Protein AF-A0A7C2Y892-F1 (afdb_monomer_lite)

pLDDT: mean 71.67, std 19.18, range [31.08, 95.81]

Secondary structure (DSSP, 8-state):
-----HHHHHHHHHHHHHHHHHHGGGGS-PPP----GGG--PBPSSS--SBEETTEE-S--PPTT-EEEEE--EEEEETTTTEEEEEEEEEEEEESSSSEEEEEEEEEEEEEEES-GGG-HHHHHHHHHHHTTT-HHHHH-S-S--STTS-SS-TTT--TT------TTTTSS----S-STT--TTS-----EEEEETTTEEEE--EEEE---EEEEEEEESS-TTSSS-EEEEEEEEEPS--SHHHHHTTS--SS-EEEEEEEEEEEETTTTEEEEEEEEEEEPPPPEETTEE---PPPEEEEEEEEEEPPPP-

Structure (mmCIF, N/CA/C/O backbone):
data_AF-A0A7C2Y892-F1
#
_entry.id   AF-A0A7C2Y892-F1
#
loop_
_atom_site.group_PDB
_atom_site.id
_atom_site.type_symbol
_atom_site.label_atom_id
_atom_site.label_alt_id
_atom_site.label_comp_id
_atom_site.label_asym_id
_atom_site.label_entity_id
_atom_site.label_seq_id
_atom_site.pdbx_PDB_ins_code
_atom_site.Cartn_x
_atom_site.Cartn_y
_atom_site.Cartn_z
_atom_site.occupancy
_atom_site.B_iso_or_equiv
_atom_site.auth_seq_id
_atom_site.auth_comp_id
_atom_site.auth_asym_id
_atom_site.auth_atom_id
_atom_site.pdbx_PDB_model_num
ATOM 1 N N . MET A 1 1 ? -4.002 36.400 -21.024 1.00 34.06 1 MET A N 1
ATOM 2 C CA . MET A 1 1 ? -4.941 35.307 -20.677 1.00 34.06 1 MET A CA 1
ATOM 3 C C . MET A 1 1 ? -4.380 34.552 -19.481 1.00 34.06 1 MET A C 1
ATOM 5 O O . MET A 1 1 ? -3.318 33.962 -19.598 1.00 34.06 1 MET A O 1
ATOM 9 N N . VAL A 1 2 ? -5.028 34.639 -18.316 1.00 31.08 2 VAL A N 1
ATOM 10 C CA . VAL A 1 2 ? -4.549 34.015 -17.070 1.00 31.08 2 VAL A CA 1
ATOM 11 C C . VAL A 1 2 ? -4.936 32.535 -17.066 1.00 31.08 2 VAL A C 1
ATOM 13 O O . VAL A 1 2 ? -6.122 32.203 -17.046 1.00 31.08 2 VAL A O 1
ATOM 16 N N . ALA A 1 3 ? -3.940 31.650 -17.102 1.00 31.28 3 ALA A N 1
ATOM 17 C CA . ALA A 1 3 ? -4.126 30.207 -17.013 1.00 31.28 3 ALA A CA 1
ATOM 18 C C . ALA A 1 3 ? -4.725 29.836 -15.645 1.00 31.28 3 ALA A C 1
ATOM 20 O O . ALA A 1 3 ? -4.117 30.048 -14.594 1.00 31.28 3 ALA A O 1
ATOM 21 N N . ARG A 1 4 ? -5.950 29.301 -15.643 1.00 38.12 4 ARG A N 1
ATOM 22 C CA . ARG A 1 4 ? -6.589 28.759 -14.437 1.00 38.12 4 ARG A CA 1
ATOM 23 C C . ARG A 1 4 ? -5.867 27.464 -14.053 1.00 38.12 4 ARG A C 1
ATOM 25 O O . ARG A 1 4 ? -5.809 26.542 -14.859 1.00 38.12 4 ARG A O 1
ATOM 32 N N . SER A 1 5 ? -5.312 27.397 -12.840 1.00 39.56 5 SER A N 1
ATOM 33 C CA . SER A 1 5 ? -4.557 26.222 -12.394 1.00 39.56 5 SER A CA 1
ATOM 34 C C . SER A 1 5 ? -5.464 24.981 -12.260 1.00 39.56 5 SER A C 1
ATOM 36 O O . SER A 1 5 ? -6.574 25.086 -11.720 1.00 39.56 5 SER A O 1
ATOM 38 N N . PRO A 1 6 ? -5.012 23.794 -12.711 1.00 45.59 6 PRO A N 1
ATOM 39 C CA . PRO A 1 6 ? -5.796 22.553 -12.664 1.00 45.59 6 PRO A CA 1
ATOM 40 C C . PRO A 1 6 ? -6.152 22.122 -11.231 1.00 45.59 6 PRO A C 1
ATOM 42 O O . PRO A 1 6 ? -7.173 21.474 -11.008 1.00 45.59 6 PRO A O 1
ATOM 45 N N . ALA A 1 7 ? -5.386 22.570 -10.231 1.00 39.34 7 ALA A N 1
ATOM 46 C CA . ALA A 1 7 ? -5.630 22.288 -8.818 1.00 39.34 7 ALA A CA 1
ATOM 47 C C . ALA A 1 7 ? -7.026 22.736 -8.341 1.00 39.34 7 ALA A C 1
ATOM 49 O O . ALA A 1 7 ? -7.690 22.019 -7.596 1.00 39.34 7 ALA A O 1
ATOM 50 N N . ARG A 1 8 ? -7.527 23.888 -8.813 1.00 42.19 8 ARG A N 1
ATOM 51 C CA . ARG A 1 8 ? -8.850 24.401 -8.404 1.00 42.19 8 ARG A CA 1
ATOM 52 C C . ARG A 1 8 ? -10.010 23.580 -8.974 1.00 42.19 8 ARG A C 1
ATOM 54 O O . ARG A 1 8 ? -11.067 23.517 -8.349 1.00 42.19 8 ARG A O 1
ATOM 61 N N . ALA A 1 9 ? -9.822 22.958 -10.138 1.00 45.03 9 ALA A N 1
ATOM 62 C CA . ALA A 1 9 ? -10.829 22.098 -10.754 1.00 45.03 9 ALA A CA 1
ATOM 63 C C . ALA A 1 9 ? -10.950 20.759 -10.006 1.00 45.03 9 ALA A C 1
ATOM 65 O O . ALA A 1 9 ? -12.061 20.318 -9.717 1.00 45.03 9 ALA A O 1
ATOM 66 N N . HIS A 1 10 ? -9.820 20.171 -9.600 1.00 45.31 10 HIS A N 1
ATOM 67 C CA . HIS A 1 10 ? -9.799 18.923 -8.832 1.00 45.31 10 HIS A CA 1
ATOM 68 C C . HIS A 1 10 ? -10.384 19.079 -7.421 1.00 45.31 10 HIS A C 1
ATOM 70 O O . HIS A 1 10 ? -11.150 18.223 -6.987 1.00 45.31 10 HIS A O 1
ATOM 76 N N . VAL A 1 11 ? -10.120 20.201 -6.740 1.00 48.41 11 VAL A N 1
ATOM 77 C CA . VAL A 1 11 ? -10.708 20.491 -5.416 1.00 48.41 11 VAL A CA 1
ATOM 78 C C . VAL A 1 11 ? -12.234 20.629 -5.493 1.00 48.41 11 VAL A C 1
ATOM 80 O O . VAL A 1 11 ? -12.944 20.095 -4.647 1.00 48.41 11 VAL A O 1
ATOM 83 N N . ARG A 1 12 ? -12.768 21.287 -6.531 1.00 47.19 12 ARG A N 1
ATOM 84 C CA . ARG A 1 12 ? -14.225 21.419 -6.720 1.00 47.19 12 ARG A CA 1
ATOM 85 C C . ARG A 1 12 ? -14.896 20.085 -7.047 1.00 47.19 12 ARG A C 1
ATOM 87 O O . ARG A 1 12 ? -15.974 19.818 -6.526 1.00 47.19 12 ARG A O 1
ATOM 94 N N . ALA A 1 13 ? -14.253 19.248 -7.861 1.00 51.44 13 ALA A N 1
ATOM 95 C CA . ALA A 1 13 ? -14.745 17.905 -8.161 1.00 51.44 13 ALA A CA 1
ATOM 96 C C . ALA A 1 13 ? -14.768 17.010 -6.908 1.00 51.44 13 ALA A C 1
ATOM 98 O O . ALA A 1 13 ? -15.743 16.296 -6.692 1.00 51.44 13 ALA A O 1
ATOM 99 N N . LEU A 1 14 ? -13.748 17.110 -6.046 1.00 52.97 14 LEU A N 1
ATOM 100 C CA . LEU A 1 14 ? -13.695 16.390 -4.772 1.00 52.97 14 LEU A CA 1
ATOM 101 C C . LEU A 1 14 ? -14.814 16.840 -3.818 1.00 52.97 14 LEU A C 1
ATOM 103 O O . LEU A 1 14 ? -15.502 15.999 -3.252 1.00 52.97 14 LEU A O 1
ATOM 107 N N . ILE A 1 15 ? -15.057 18.152 -3.697 1.00 58.38 15 ILE A N 1
ATOM 108 C CA . ILE A 1 15 ? -16.150 18.691 -2.867 1.00 58.38 15 ILE A CA 1
ATOM 109 C C . ILE A 1 15 ? -17.518 18.201 -3.373 1.00 58.38 15 ILE A C 1
ATOM 111 O O . ILE A 1 15 ? -18.344 17.766 -2.575 1.00 58.38 15 ILE A O 1
ATOM 115 N N . LEU A 1 16 ? -17.754 18.210 -4.689 1.00 50.56 16 LEU A N 1
ATOM 116 C CA . LEU A 1 16 ? -19.014 17.737 -5.281 1.00 50.56 16 LEU A CA 1
ATOM 117 C C . LEU A 1 16 ? -19.215 16.218 -5.123 1.00 50.56 16 LEU A C 1
ATOM 119 O O . LEU A 1 16 ? -20.340 15.762 -4.902 1.00 50.56 16 LEU A O 1
ATOM 123 N N . LEU A 1 17 ? -18.135 15.433 -5.172 1.00 48.66 17 LEU A N 1
ATOM 124 C CA . LEU A 1 17 ? -18.177 13.995 -4.902 1.00 48.66 17 LEU A CA 1
ATOM 125 C C . LEU A 1 17 ? -18.502 13.711 -3.423 1.00 48.66 17 LEU A C 1
ATOM 127 O O . LEU A 1 17 ? -19.362 12.883 -3.133 1.00 48.66 17 LEU A O 1
ATOM 131 N N . CYS A 1 18 ? -17.901 14.451 -2.485 1.00 43.56 18 CYS A N 1
ATOM 132 C CA . CYS A 1 18 ? -18.200 14.331 -1.053 1.00 43.56 18 CYS A CA 1
ATOM 133 C C . CYS A 1 18 ? -19.660 14.700 -0.723 1.00 43.56 18 CYS A C 1
ATOM 135 O O . CYS A 1 18 ? -20.303 14.021 0.077 1.00 43.56 18 CYS A O 1
ATOM 137 N N . VAL A 1 19 ? -20.208 15.745 -1.359 1.00 52.16 19 VAL A N 1
ATOM 138 C CA . VAL A 1 19 ? -21.603 16.180 -1.149 1.00 52.16 19 VAL A CA 1
ATOM 139 C C . VAL A 1 19 ? -22.605 15.171 -1.722 1.00 52.16 19 VAL A C 1
ATOM 141 O O . VAL A 1 19 ? -23.617 14.881 -1.085 1.00 52.16 19 VAL A O 1
ATOM 144 N N . SER A 1 20 ? -22.323 14.589 -2.891 1.00 46.97 20 SER A N 1
ATOM 145 C CA . SER A 1 20 ? -23.202 13.580 -3.503 1.00 46.97 20 SER A CA 1
ATOM 146 C C . SER A 1 20 ? -23.191 12.248 -2.741 1.00 46.97 20 SER A C 1
ATOM 148 O O . SER A 1 20 ? -24.257 11.672 -2.520 1.00 46.97 20 SER A O 1
ATOM 150 N N . LEU A 1 21 ? -22.043 11.804 -2.220 1.00 48.84 21 LEU A N 1
ATOM 151 C CA . LEU A 1 21 ? -21.955 10.614 -1.358 1.00 48.84 21 LEU A CA 1
ATOM 152 C C . LEU A 1 21 ? -22.684 10.792 -0.015 1.00 48.84 21 LEU A C 1
ATOM 154 O O . LEU A 1 21 ? -23.311 9.850 0.467 1.00 48.84 21 LEU A O 1
ATOM 158 N N . GLY A 1 22 ? -22.697 12.005 0.550 1.00 44.69 22 GLY A N 1
ATOM 159 C CA . GLY A 1 22 ? -23.473 12.321 1.758 1.00 44.69 22 GLY A CA 1
ATOM 160 C C . GLY A 1 22 ? -24.992 12.155 1.593 1.00 44.69 22 GLY A C 1
ATOM 161 O O . GLY A 1 22 ? -25.698 11.920 2.572 1.00 44.69 22 GLY A O 1
ATOM 162 N N . SER A 1 23 ? -25.507 12.220 0.360 1.00 45.62 23 SER A N 1
ATOM 163 C CA . SER A 1 23 ? -26.943 12.086 0.074 1.00 45.62 23 SER A CA 1
ATOM 164 C C . SER A 1 23 ? -27.441 10.634 -0.036 1.00 45.62 23 SER A C 1
ATOM 166 O O . SER A 1 23 ? -28.632 10.388 0.153 1.00 45.62 23 SER A O 1
ATOM 168 N N . LEU A 1 24 ? -26.541 9.660 -0.232 1.00 43.69 24 LEU A N 1
ATOM 169 C CA . LEU A 1 24 ? -26.862 8.222 -0.263 1.00 43.69 24 LEU A CA 1
ATOM 170 C C . LEU A 1 24 ? -27.127 7.627 1.136 1.00 43.69 24 LEU A C 1
ATOM 172 O O . LEU A 1 24 ? -27.759 6.578 1.252 1.00 43.69 24 LEU A O 1
ATOM 176 N N . GLY A 1 25 ? -26.703 8.308 2.208 1.00 41.66 25 GLY A N 1
ATOM 177 C CA . GLY A 1 25 ? -26.826 7.837 3.595 1.00 41.66 25 GLY A CA 1
ATOM 178 C C . GLY A 1 25 ? -28.235 7.892 4.199 1.00 41.66 25 GLY A C 1
ATOM 179 O O . GLY A 1 25 ? -28.449 7.355 5.281 1.00 41.66 25 GLY A O 1
ATOM 180 N N . LYS A 1 26 ? -29.223 8.499 3.522 1.00 40.22 26 LYS A N 1
ATOM 181 C CA . LYS A 1 26 ? -30.583 8.667 4.076 1.00 40.22 26 LYS A CA 1
ATOM 182 C C . LYS A 1 26 ? -31.422 7.381 4.132 1.00 40.22 26 LYS A C 1
ATOM 184 O O . LYS A 1 26 ? -32.466 7.390 4.774 1.00 40.22 26 LYS A O 1
ATOM 189 N N . SER A 1 27 ? -30.985 6.289 3.498 1.00 39.38 27 SER A N 1
ATOM 190 C CA . SER A 1 27 ? -31.770 5.040 3.413 1.00 39.38 27 SER A CA 1
ATOM 191 C C . SER A 1 27 ? -31.379 3.962 4.433 1.00 39.38 27 SER A C 1
ATOM 193 O O . SER A 1 27 ? -32.023 2.917 4.485 1.00 39.38 27 SER A O 1
ATOM 195 N N . PHE A 1 28 ? -30.364 4.196 5.272 1.00 42.50 28 PHE A N 1
ATOM 196 C CA . PHE A 1 28 ? -29.990 3.284 6.357 1.00 42.50 28 PHE A CA 1
ATOM 197 C C . PHE A 1 28 ? -30.344 3.931 7.697 1.00 42.50 28 PHE A C 1
ATOM 199 O O . PHE A 1 28 ? -29.680 4.864 8.138 1.00 42.50 28 PHE A O 1
ATOM 206 N N . ALA A 1 29 ? -31.419 3.463 8.333 1.00 38.97 29 ALA A N 1
ATOM 207 C CA . ALA A 1 29 ? -31.843 3.947 9.642 1.00 38.97 29 ALA A CA 1
ATOM 208 C C . ALA A 1 29 ? -30.736 3.696 10.686 1.00 38.97 29 ALA A C 1
ATOM 21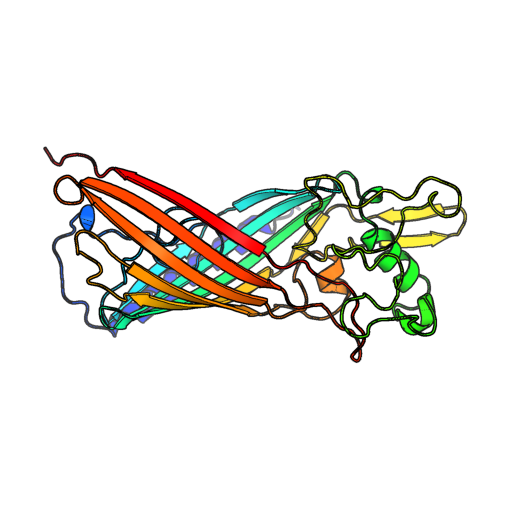0 O O . ALA A 1 29 ? -30.503 2.561 11.102 1.00 38.97 29 ALA A O 1
ATOM 211 N N . GLN A 1 30 ? -30.036 4.758 11.088 1.00 49.94 30 GLN A N 1
ATOM 212 C CA . GLN A 1 30 ? -29.054 4.736 12.170 1.00 49.94 30 GLN A CA 1
ATOM 213 C C . GLN A 1 30 ? -29.788 4.664 13.513 1.00 49.94 30 GLN A C 1
ATOM 215 O O . GLN A 1 30 ? -30.700 5.450 13.763 1.00 49.94 30 GLN A O 1
ATOM 220 N N . GLN A 1 31 ? -29.385 3.756 14.405 1.00 48.22 31 GLN A N 1
ATOM 221 C CA . GLN A 1 31 ? -29.795 3.851 15.808 1.00 48.22 31 GLN A CA 1
ATOM 222 C C . GLN A 1 31 ? -29.079 5.057 16.440 1.00 48.22 31 GLN A C 1
ATOM 224 O O . GLN A 1 31 ? -27.846 5.053 16.475 1.00 48.22 31 GLN A O 1
ATOM 229 N N . PRO A 1 32 ? -29.795 6.077 16.947 1.00 43.88 32 PRO A N 1
ATOM 230 C CA . PRO A 1 32 ? -29.156 7.231 17.568 1.00 43.88 32 PRO A CA 1
ATOM 231 C C . PRO A 1 32 ? -28.357 6.799 18.806 1.00 43.88 32 PRO A C 1
ATOM 233 O O . PRO A 1 32 ? -28.889 6.114 19.680 1.00 43.88 32 PRO A O 1
ATOM 236 N N . ARG A 1 33 ? -27.090 7.215 18.910 1.00 55.25 33 ARG A N 1
ATOM 237 C CA . ARG A 1 33 ? -26.361 7.248 20.189 1.00 55.25 33 ARG A CA 1
ATOM 238 C C . ARG A 1 33 ? -26.193 8.694 20.663 1.00 55.25 33 ARG A C 1
ATOM 240 O O . ARG A 1 33 ? -26.064 9.586 19.825 1.00 55.25 33 ARG A O 1
ATOM 247 N N . PRO A 1 34 ? -26.047 8.916 21.982 1.00 49.19 34 PRO A N 1
ATOM 248 C CA . PRO A 1 34 ? -25.315 10.069 22.491 1.00 49.19 34 PRO A CA 1
ATOM 249 C C . PRO A 1 34 ? -23.904 10.093 21.882 1.00 49.19 34 PRO A C 1
ATOM 251 O O . PRO A 1 34 ? -23.240 9.053 21.810 1.00 49.19 34 PRO A O 1
ATOM 254 N N . ILE A 1 35 ? -23.444 11.263 21.438 1.00 50.81 35 ILE A N 1
ATOM 255 C CA . ILE A 1 35 ? -22.081 11.457 20.925 1.00 50.81 35 ILE A CA 1
ATOM 256 C C . ILE A 1 35 ? -21.118 11.335 22.109 1.00 50.81 35 ILE A C 1
ATOM 258 O O . ILE A 1 35 ? -20.783 12.310 22.771 1.00 50.81 35 ILE A O 1
ATOM 262 N N . GLU A 1 36 ? -20.694 10.114 22.407 1.00 50.59 36 GLU A N 1
ATOM 263 C CA . GLU A 1 36 ? -19.620 9.873 23.359 1.00 50.59 36 GLU A CA 1
ATOM 264 C C . GLU A 1 36 ? -18.291 9.975 22.593 1.00 50.59 36 GLU A C 1
ATOM 266 O O . GLU A 1 36 ? -18.113 9.248 21.610 1.00 50.59 36 GLU A O 1
ATOM 271 N N . PRO A 1 37 ? -17.331 10.817 23.011 1.00 48.94 37 PRO A N 1
ATOM 272 C CA . PRO A 1 37 ? -15.998 10.868 22.400 1.00 48.94 37 PRO A CA 1
ATOM 273 C C . PRO A 1 37 ? -15.329 9.491 22.406 1.00 48.94 37 PRO A C 1
ATOM 275 O O . PRO A 1 37 ? -14.644 9.101 21.465 1.00 48.94 37 PRO A O 1
ATOM 278 N N . ALA A 1 38 ? -15.632 8.691 23.434 1.00 48.69 38 ALA A N 1
ATOM 279 C CA . ALA A 1 38 ? -15.208 7.310 23.540 1.00 48.69 38 ALA A CA 1
ATOM 280 C C . ALA A 1 38 ? -15.786 6.398 22.447 1.00 48.69 38 ALA A C 1
ATOM 282 O O . ALA A 1 38 ? -15.302 5.282 22.340 1.00 48.69 38 ALA A O 1
ATOM 283 N N . ASN A 1 39 ? -16.755 6.815 21.634 1.00 54.00 39 ASN A N 1
ATOM 284 C CA . ASN A 1 39 ? -17.321 6.049 20.518 1.00 54.00 39 ASN A CA 1
ATOM 285 C C . ASN A 1 39 ? -16.911 6.601 19.143 1.00 54.00 39 ASN A C 1
ATOM 287 O O . ASN A 1 39 ? -17.286 6.018 18.129 1.00 54.00 39 ASN A O 1
ATOM 291 N N . GLN A 1 40 ? -16.129 7.684 19.087 1.00 56.44 40 GLN A N 1
ATOM 292 C CA . GLN A 1 40 ? -15.609 8.197 17.826 1.00 56.44 40 GLN A CA 1
ATOM 293 C C . GLN A 1 40 ? -14.460 7.312 17.347 1.00 56.44 40 GLN A C 1
ATOM 295 O O . GLN A 1 40 ? -13.425 7.188 17.999 1.00 56.44 40 GLN A O 1
ATOM 300 N N . THR A 1 41 ? -14.658 6.677 16.201 1.00 59.22 41 THR A N 1
ATOM 301 C CA . THR A 1 41 ? -13.603 5.987 15.471 1.00 59.22 41 THR A CA 1
ATOM 302 C C . THR A 1 41 ? -13.317 6.770 14.201 1.00 59.22 41 THR A C 1
ATOM 304 O O . THR A 1 41 ? -14.175 6.856 13.322 1.00 59.22 41 THR A O 1
ATOM 307 N N . THR A 1 42 ? -12.131 7.359 14.101 1.00 57.72 42 THR A N 1
ATOM 308 C CA . THR A 1 42 ? -11.655 7.946 12.846 1.00 57.72 42 THR A CA 1
ATOM 309 C C . THR A 1 42 ? -11.188 6.830 11.910 1.00 57.72 42 THR A C 1
ATOM 311 O O . THR A 1 42 ? -10.937 5.709 12.351 1.00 57.72 42 THR A O 1
ATOM 314 N N . SER A 1 43 ? -11.132 7.081 10.602 1.00 55.28 43 SER A N 1
ATOM 315 C CA . SER A 1 43 ? -10.492 6.144 9.669 1.00 55.28 43 SER A CA 1
ATOM 316 C C . SER A 1 43 ? -8.975 6.351 9.684 1.00 55.28 43 SER A C 1
ATOM 318 O O . SER A 1 43 ? -8.502 7.481 9.839 1.00 55.28 43 SER A O 1
ATOM 320 N N . THR A 1 44 ? -8.204 5.283 9.488 1.00 54.47 44 THR A N 1
ATOM 321 C CA . THR A 1 44 ? -6.736 5.346 9.418 1.00 54.47 44 THR A CA 1
ATOM 322 C C . THR A 1 44 ? -6.237 6.174 8.222 1.00 54.47 44 THR A C 1
ATOM 324 O O . THR A 1 44 ? -6.840 6.193 7.158 1.00 54.47 44 THR A O 1
ATOM 327 N N . THR A 1 45 ? -5.127 6.899 8.387 1.00 45.31 45 THR A N 1
ATOM 328 C CA . THR A 1 45 ? -4.511 7.815 7.412 1.00 45.31 45 THR A CA 1
ATOM 329 C C . THR A 1 45 ? -3.730 7.097 6.313 1.00 45.31 45 THR A C 1
ATOM 331 O O . THR A 1 45 ? -3.774 7.554 5.171 1.00 45.31 45 THR A O 1
ATOM 334 N N . THR A 1 46 ? -3.059 5.975 6.604 1.00 38.22 46 THR A N 1
ATOM 335 C CA . THR A 1 46 ? -2.357 5.209 5.556 1.00 38.22 46 THR A CA 1
ATOM 336 C C . THR A 1 46 ? -3.230 4.100 5.036 1.00 38.22 46 THR A C 1
ATOM 338 O O . THR A 1 46 ? -3.622 3.178 5.750 1.00 38.22 46 THR A O 1
ATOM 341 N N . GLY A 1 47 ? -3.556 4.239 3.758 1.00 41.53 47 GLY A N 1
ATOM 342 C CA . GLY A 1 47 ? -4.488 3.361 3.093 1.00 41.53 47 GLY A CA 1
ATOM 343 C C . GLY A 1 47 ? -5.921 3.557 3.549 1.00 41.53 47 GLY A C 1
ATOM 344 O O . GLY A 1 47 ? -6.728 2.774 3.088 1.00 41.53 47 GLY A O 1
ATOM 345 N N . GLY A 1 48 ? -6.257 4.544 4.398 1.00 44.34 48 GLY A N 1
ATOM 346 C CA . GLY A 1 48 ? -7.642 4.995 4.546 1.00 44.34 48 GLY A CA 1
ATOM 347 C C . GLY A 1 48 ? -8.634 3.988 5.131 1.00 44.34 48 GLY A C 1
ATOM 348 O O . GLY A 1 48 ? -9.828 4.256 5.218 1.00 44.34 48 GLY A O 1
ATOM 349 N N . THR A 1 49 ? -8.130 2.804 5.459 1.00 55.78 49 THR A N 1
ATOM 350 C CA . THR A 1 49 ? -8.851 1.559 5.222 1.00 55.78 49 THR A CA 1
ATOM 351 C C . THR A 1 49 ? -10.034 1.461 6.165 1.00 55.78 49 THR A C 1
ATOM 353 O O . THR A 1 49 ? -11.178 1.536 5.755 1.00 55.78 49 THR A O 1
ATOM 356 N N . SER A 1 50 ? -9.786 1.364 7.459 1.00 63.62 50 SER A N 1
ATOM 357 C CA . SER A 1 50 ? -10.818 1.051 8.443 1.00 63.62 50 SER A CA 1
ATOM 358 C C . SER A 1 50 ? -10.643 1.903 9.695 1.00 63.62 50 SER A C 1
ATOM 360 O O . SER A 1 50 ? -9.724 2.720 9.795 1.00 63.62 50 SER A O 1
ATOM 362 N N . THR A 1 51 ? -11.564 1.755 10.642 1.00 71.06 51 THR A N 1
ATOM 363 C CA . THR A 1 51 ? -11.557 2.477 11.909 1.00 71.06 51 THR A CA 1
ATOM 364 C C . THR A 1 51 ? -10.239 2.274 12.677 1.00 71.06 51 THR A C 1
ATOM 366 O O . THR A 1 51 ? -9.752 1.148 12.834 1.00 71.06 51 THR A O 1
ATOM 369 N N . GLY A 1 52 ? -9.636 3.368 13.149 1.00 66.69 52 GLY A N 1
ATOM 370 C CA . GLY A 1 52 ? -8.345 3.403 13.838 1.00 66.69 52 GLY A CA 1
ATOM 371 C C . GLY A 1 52 ? -7.697 4.791 13.867 1.00 66.69 52 GLY A C 1
ATOM 372 O O . GLY A 1 52 ? -8.280 5.775 13.428 1.00 66.69 52 GLY A O 1
ATOM 373 N N . LEU A 1 53 ? -6.467 4.865 14.369 1.00 71.50 53 LEU A N 1
ATOM 374 C CA . LEU A 1 53 ? -5.701 6.097 14.534 1.00 71.50 53 LEU A CA 1
ATOM 375 C C . LEU A 1 53 ? -4.507 6.116 13.576 1.00 71.50 53 LEU A C 1
ATOM 377 O O . LEU A 1 53 ? -3.630 5.263 13.671 1.00 71.50 53 LEU A O 1
ATOM 381 N N . PHE A 1 54 ? -4.415 7.123 12.705 1.00 72.62 54 PHE A N 1
ATOM 382 C CA . PHE A 1 54 ? -3.297 7.291 11.766 1.00 72.62 54 PHE A CA 1
ATOM 383 C C . PHE A 1 54 ? -2.934 5.997 11.020 1.00 72.62 54 PHE A C 1
ATOM 385 O O . PHE A 1 54 ? -3.675 5.562 10.153 1.00 72.62 54 PHE A O 1
ATOM 392 N N . LEU A 1 55 ? -1.806 5.359 11.325 1.00 75.50 55 LEU A N 1
ATOM 393 C CA . LEU A 1 55 ? -1.354 4.128 10.664 1.00 75.50 55 LEU A CA 1
ATOM 394 C C . LEU A 1 55 ? -1.911 2.852 11.320 1.00 75.50 55 LEU A C 1
ATOM 396 O O . LEU A 1 55 ? -1.707 1.748 10.818 1.00 75.50 55 LEU A O 1
ATOM 400 N N . THR A 1 56 ? -2.596 2.986 12.451 1.00 82.88 56 THR A N 1
ATOM 401 C CA . THR A 1 56 ? -2.899 1.903 13.386 1.00 82.88 56 THR A CA 1
ATOM 402 C C . THR A 1 56 ? -4.399 1.628 13.399 1.00 82.88 56 THR A C 1
ATOM 404 O O . THR A 1 56 ? -5.191 2.420 13.901 1.00 82.88 56 THR A O 1
ATOM 407 N N . LEU A 1 57 ? -4.809 0.492 12.835 1.00 85.88 57 LEU A N 1
ATOM 408 C CA . LEU A 1 57 ? -6.197 0.017 12.911 1.00 85.88 57 LEU A CA 1
ATOM 409 C C . LEU A 1 57 ? -6.592 -0.259 14.361 1.00 85.88 57 LEU A C 1
ATOM 411 O O . LEU A 1 57 ? -5.825 -0.877 15.086 1.00 85.88 57 LEU A O 1
ATOM 415 N N . SER A 1 58 ? -7.805 0.124 14.749 1.00 85.81 58 SER A N 1
ATOM 416 C CA . SER A 1 58 ? -8.372 -0.205 16.058 1.00 85.81 58 SER A CA 1
ATOM 417 C C . SER A 1 58 ? -9.122 -1.536 16.010 1.00 85.81 58 SER A C 1
ATOM 419 O O . SER A 1 58 ? -9.705 -1.893 14.983 1.00 85.81 58 SER A O 1
ATOM 421 N N . GLY A 1 59 ? -9.159 -2.253 17.140 1.00 84.50 59 GLY A N 1
ATOM 422 C CA . GLY A 1 59 ? -9.960 -3.474 17.308 1.00 84.50 59 GLY A CA 1
ATOM 423 C C . GLY A 1 59 ? -11.473 -3.221 17.320 1.00 84.50 59 GLY A C 1
ATOM 424 O O . GLY A 1 59 ? -12.268 -4.155 17.393 1.00 84.50 59 GLY A O 1
ATOM 425 N N . ARG A 1 60 ? -11.878 -1.952 17.256 1.00 84.06 60 ARG A N 1
ATOM 426 C CA . ARG A 1 60 ? -13.273 -1.529 17.192 1.00 84.06 60 ARG A CA 1
ATOM 427 C C . ARG A 1 60 ? -13.852 -1.675 15.800 1.00 84.06 60 ARG A C 1
ATOM 429 O O . ARG A 1 60 ? -13.133 -1.542 14.815 1.00 84.06 60 ARG A O 1
ATOM 436 N N . THR A 1 61 ? -15.159 -1.899 15.747 1.00 85.44 61 THR A N 1
ATOM 437 C CA . THR A 1 61 ? -15.922 -1.962 14.503 1.00 85.44 61 THR A CA 1
ATOM 438 C C . THR A 1 61 ? -17.131 -1.032 14.547 1.00 85.44 61 THR A C 1
ATOM 440 O O . THR A 1 61 ? -17.754 -0.877 15.599 1.00 85.44 61 THR A O 1
ATOM 443 N N . LEU A 1 62 ? -17.479 -0.447 13.403 1.00 85.25 62 LEU A N 1
ATOM 444 C CA . LEU A 1 62 ? -18.734 0.239 13.141 1.00 85.25 62 LEU A CA 1
ATOM 445 C C . LEU A 1 62 ? -19.889 -0.731 13.372 1.00 85.25 62 LEU A C 1
ATOM 447 O O . LEU A 1 62 ? -19.785 -1.929 13.090 1.00 85.25 62 LEU A O 1
ATOM 451 N N . ARG A 1 63 ? -21.003 -0.214 13.886 1.00 83.25 63 ARG A N 1
ATOM 452 C CA . ARG A 1 63 ? -22.227 -1.003 14.017 1.00 83.25 63 ARG A CA 1
ATOM 453 C C . ARG A 1 63 ? -22.854 -1.257 12.658 1.00 83.25 63 ARG A C 1
ATOM 455 O O . ARG A 1 63 ? -22.562 -0.582 11.673 1.00 83.25 63 ARG A O 1
ATOM 462 N N . ARG A 1 64 ? -23.797 -2.198 12.621 1.00 87.25 64 ARG A N 1
ATOM 463 C CA . ARG A 1 64 ? -24.583 -2.467 11.416 1.00 87.25 64 ARG A CA 1
ATOM 464 C C . ARG A 1 64 ? -25.217 -1.176 10.878 1.00 87.25 64 ARG A C 1
ATOM 466 O O . ARG A 1 64 ? -26.021 -0.555 11.566 1.00 87.25 64 ARG A O 1
ATOM 473 N N . GLY A 1 65 ? -24.886 -0.820 9.639 1.00 83.31 65 GLY A N 1
ATOM 474 C CA . GLY A 1 65 ? -25.409 0.359 8.943 1.00 83.31 65 GLY A CA 1
ATOM 475 C C . GLY A 1 65 ? -24.700 1.678 9.266 1.00 83.31 65 GLY A C 1
ATOM 476 O O . GLY A 1 65 ? -24.972 2.677 8.603 1.00 83.31 65 GLY A O 1
ATOM 477 N N . GLU A 1 66 ? -23.777 1.705 10.232 1.00 84.50 66 GLU A N 1
ATOM 478 C CA . GLU A 1 66 ? -22.899 2.859 10.430 1.00 84.50 66 GLU A CA 1
ATOM 479 C C . GLU A 1 66 ? -21.853 2.901 9.315 1.00 84.50 66 GLU A C 1
ATOM 481 O O . GLU A 1 66 ? -21.336 1.868 8.884 1.00 84.50 66 GLU A O 1
ATOM 486 N N . TYR A 1 67 ? -21.528 4.104 8.852 1.00 85.88 67 TYR A N 1
ATOM 487 C CA . TYR A 1 67 ? -20.508 4.311 7.837 1.00 85.88 67 TYR A CA 1
ATOM 488 C C . TYR A 1 67 ? -19.615 5.489 8.202 1.00 85.88 67 TYR A C 1
ATOM 490 O O . TYR A 1 67 ? -20.037 6.422 8.889 1.00 85.88 67 TYR A O 1
ATOM 498 N N . THR A 1 68 ? -18.385 5.461 7.709 1.00 84.06 68 THR A N 1
ATOM 499 C CA . THR A 1 68 ? -17.457 6.584 7.796 1.00 84.06 68 THR A CA 1
ATOM 500 C C . THR A 1 68 ? -16.913 6.908 6.418 1.00 84.06 68 THR A C 1
ATOM 502 O O . THR A 1 68 ? -16.757 6.043 5.556 1.00 84.06 68 THR A O 1
ATOM 505 N N . PHE A 1 69 ? -16.639 8.190 6.214 1.00 85.19 69 PHE A N 1
ATOM 506 C CA . PHE A 1 69 ? -15.954 8.694 5.039 1.00 85.19 69 PHE A CA 1
ATOM 507 C C . PHE A 1 69 ? -14.716 9.453 5.498 1.00 85.19 69 PHE A C 1
ATOM 509 O O . PHE A 1 69 ? -14.784 10.225 6.457 1.00 85.19 69 PHE A O 1
ATOM 516 N N . SER A 1 70 ? -13.596 9.252 4.813 1.00 81.31 70 SER A N 1
ATOM 517 C CA . SER A 1 70 ? -12.363 9.978 5.095 1.00 81.31 70 SER A CA 1
ATOM 518 C C . SER A 1 70 ? -11.660 10.398 3.814 1.00 81.31 70 SER A C 1
ATOM 520 O O . SER A 1 70 ? -11.694 9.710 2.796 1.00 81.31 70 SER A O 1
ATOM 522 N N . ALA A 1 71 ? -10.995 11.542 3.883 1.00 86.31 71 ALA A N 1
ATOM 523 C CA . ALA A 1 71 ? -10.009 11.960 2.908 1.00 86.31 71 ALA A CA 1
ATOM 524 C C . ALA A 1 71 ? -8.776 12.411 3.683 1.00 86.31 71 ALA A C 1
ATOM 526 O O . ALA A 1 71 ? -8.898 13.112 4.690 1.00 86.31 71 ALA A O 1
ATOM 527 N N . SER A 1 72 ? -7.600 11.996 3.237 1.00 83.75 72 SER A N 1
ATOM 528 C CA . SER A 1 72 ? -6.337 12.393 3.848 1.00 83.75 72 SER A CA 1
ATOM 529 C C . SER A 1 72 ? -5.378 12.937 2.800 1.00 83.75 72 SER A C 1
ATOM 531 O O . SER A 1 72 ? -5.569 12.786 1.594 1.00 83.75 72 SER A O 1
ATOM 533 N N . TRP A 1 73 ? -4.342 13.609 3.282 1.00 88.69 73 TRP A N 1
ATOM 534 C CA . TRP A 1 73 ? -3.186 13.980 2.489 1.00 88.69 73 TRP A CA 1
ATOM 535 C C . TRP A 1 73 ? -1.965 13.349 3.148 1.00 88.69 73 TRP A C 1
ATOM 537 O O . TRP A 1 73 ? -1.757 13.511 4.350 1.00 88.69 73 TRP A O 1
ATOM 547 N N . SER A 1 74 ? -1.205 12.576 2.378 1.00 85.69 74 SER A N 1
ATOM 548 C CA . SER A 1 74 ? 0.002 11.904 2.841 1.00 85.69 74 SER A CA 1
ATOM 549 C C . SER A 1 74 ? 1.171 12.326 1.969 1.00 85.69 74 SER A C 1
ATOM 551 O O . SER A 1 74 ? 1.109 12.216 0.745 1.00 85.69 74 SER A O 1
ATOM 553 N N . ASN A 1 75 ? 2.228 12.807 2.612 1.00 89.00 75 ASN A N 1
ATOM 554 C CA . ASN A 1 75 ? 3.498 13.099 1.976 1.00 89.00 75 ASN A CA 1
ATOM 555 C C . ASN A 1 75 ? 4.604 12.394 2.760 1.00 89.00 75 ASN A C 1
ATOM 557 O O . ASN A 1 75 ? 4.649 12.503 3.987 1.00 89.00 75 ASN A O 1
ATOM 561 N N . PHE A 1 76 ? 5.421 11.605 2.071 1.00 85.75 76 PHE A N 1
ATOM 562 C CA . PHE A 1 76 ? 6.495 10.847 2.695 1.00 85.75 76 PHE A CA 1
ATOM 563 C C . PHE A 1 76 ? 7.635 10.593 1.716 1.00 85.75 76 PHE A C 1
ATOM 565 O O . PHE A 1 76 ? 7.408 10.344 0.531 1.00 85.75 76 PHE A O 1
ATOM 572 N N . ASP A 1 77 ? 8.848 10.576 2.259 1.00 83.75 77 ASP A N 1
ATOM 573 C CA . ASP A 1 77 ? 10.057 10.279 1.504 1.00 83.75 77 ASP A CA 1
ATOM 574 C C . ASP A 1 77 ? 10.423 8.787 1.583 1.00 83.75 77 ASP A C 1
ATOM 576 O O . ASP A 1 77 ? 10.109 8.072 2.553 1.00 83.75 77 ASP A O 1
ATOM 580 N N . ARG A 1 78 ? 11.082 8.295 0.534 1.00 77.75 78 ARG A N 1
ATOM 581 C CA . ARG A 1 78 ? 11.588 6.928 0.408 1.00 77.75 78 ARG A CA 1
ATOM 582 C C . ARG A 1 78 ? 12.938 6.895 -0.290 1.00 77.75 78 ARG A C 1
ATOM 584 O O . ARG A 1 78 ? 13.209 7.658 -1.211 1.00 77.75 78 ARG A O 1
ATOM 591 N N . ASP A 1 79 ? 13.730 5.912 0.113 1.00 71.62 79 ASP A N 1
ATOM 592 C CA . ASP A 1 79 ? 14.997 5.575 -0.515 1.00 71.62 79 ASP A CA 1
ATOM 593 C C . ASP A 1 79 ? 14.931 4.214 -1.218 1.00 71.62 79 ASP A C 1
ATOM 595 O O . ASP A 1 79 ? 14.153 3.336 -0.820 1.00 71.62 79 ASP A O 1
ATOM 599 N N . PRO A 1 80 ? 15.766 4.004 -2.252 1.00 67.81 80 PRO A N 1
ATOM 600 C CA . PRO A 1 80 ? 16.735 4.948 -2.836 1.00 67.81 80 PRO A CA 1
ATOM 601 C C . PRO A 1 80 ? 16.096 5.958 -3.804 1.00 67.81 80 PRO A C 1
ATOM 603 O O . PRO A 1 80 ? 14.947 5.811 -4.210 1.00 67.81 80 PRO A O 1
ATOM 606 N N . GLY A 1 81 ? 16.883 6.938 -4.256 1.00 72.31 81 GLY A N 1
ATOM 607 C CA . GLY A 1 81 ? 16.480 7.864 -5.319 1.00 72.31 81 GLY A CA 1
ATOM 608 C C . GLY A 1 81 ? 15.854 9.165 -4.841 1.00 72.31 81 GLY A C 1
ATOM 609 O O . GLY A 1 81 ? 15.387 9.928 -5.697 1.00 72.31 81 GLY A O 1
ATOM 610 N N . ASP A 1 82 ? 15.874 9.405 -3.524 1.00 78.69 82 ASP A N 1
ATOM 611 C CA . ASP A 1 82 ? 15.227 10.539 -2.863 1.00 78.69 82 ASP A CA 1
ATOM 612 C C . ASP A 1 82 ? 13.811 10.727 -3.424 1.00 78.69 82 ASP A C 1
ATOM 614 O O . ASP A 1 82 ? 13.518 11.669 -4.175 1.00 78.69 82 ASP A O 1
ATOM 618 N N . LEU A 1 83 ? 13.002 9.685 -3.206 1.00 81.50 83 LEU A N 1
ATOM 619 C CA . LEU A 1 83 ? 11.640 9.582 -3.696 1.00 81.50 83 LEU A CA 1
ATOM 620 C C . LEU A 1 83 ? 10.701 10.307 -2.749 1.00 81.50 83 LEU A C 1
ATOM 622 O O . LEU A 1 83 ? 10.428 9.822 -1.662 1.00 81.50 83 LEU A O 1
ATOM 626 N N . ASP A 1 84 ? 10.132 11.403 -3.217 1.00 87.75 84 ASP A N 1
ATOM 627 C CA . ASP A 1 84 ? 9.072 12.140 -2.546 1.00 87.75 84 ASP A CA 1
ATOM 628 C C . ASP A 1 84 ? 7.721 11.686 -3.113 1.00 87.75 84 ASP A C 1
ATOM 630 O O . ASP A 1 84 ? 7.440 11.822 -4.315 1.00 87.75 84 ASP A O 1
ATOM 634 N N . ILE A 1 85 ? 6.904 11.075 -2.255 1.00 86.81 85 ILE A N 1
ATOM 635 C CA . ILE A 1 85 ? 5.614 10.501 -2.619 1.00 86.81 85 ILE A CA 1
ATOM 636 C C . ILE A 1 85 ? 4.508 11.325 -1.976 1.00 86.81 85 ILE A C 1
ATOM 638 O O . ILE A 1 85 ? 4.427 11.483 -0.760 1.00 86.81 85 ILE A O 1
ATOM 642 N N . ASN A 1 86 ? 3.605 11.808 -2.819 1.00 90.50 86 ASN A N 1
ATOM 643 C CA . ASN A 1 86 ? 2.461 12.608 -2.432 1.00 90.50 86 ASN A CA 1
ATOM 644 C C . ASN A 1 86 ? 1.162 11.901 -2.839 1.00 90.50 86 ASN A C 1
ATOM 646 O O . ASN A 1 86 ? 0.967 11.589 -4.015 1.00 90.50 86 ASN A O 1
ATOM 650 N N . GLN A 1 87 ? 0.270 11.644 -1.885 1.00 90.12 87 GLN A N 1
ATOM 651 C CA . GLN A 1 87 ? -0.959 10.884 -2.095 1.00 90.12 87 GLN A CA 1
ATOM 652 C C . GLN A 1 87 ? -2.173 11.544 -1.443 1.00 90.12 87 GLN A C 1
ATOM 654 O O . GLN A 1 87 ? -2.092 12.116 -0.355 1.00 90.12 87 GLN A O 1
ATOM 659 N N . ILE A 1 88 ? -3.322 11.394 -2.102 1.00 91.00 88 ILE A N 1
ATOM 660 C CA . ILE A 1 88 ? -4.639 11.746 -1.564 1.00 91.00 88 ILE A CA 1
ATOM 661 C C . ILE A 1 88 ? -5.486 10.467 -1.528 1.00 91.00 88 ILE A C 1
ATOM 663 O O . ILE A 1 88 ? -6.072 10.096 -2.550 1.00 91.00 88 ILE A O 1
ATOM 667 N N . PRO A 1 89 ? -5.530 9.756 -0.390 1.00 88.75 89 PRO A N 1
ATOM 668 C CA . PRO A 1 89 ? -6.449 8.648 -0.178 1.00 88.75 89 PRO A CA 1
ATOM 669 C C . PRO A 1 89 ? -7.854 9.168 0.131 1.00 88.75 89 PRO A C 1
ATOM 671 O O . PRO A 1 89 ? -8.030 10.077 0.945 1.00 88.75 89 PRO A O 1
ATOM 674 N N . VAL A 1 90 ? -8.861 8.549 -0.477 1.00 89.88 90 VAL A N 1
ATOM 675 C CA . VAL A 1 90 ? -10.277 8.736 -0.146 1.00 89.88 90 VAL A CA 1
ATOM 676 C C . VAL A 1 90 ? -10.869 7.388 0.212 1.00 89.88 90 VAL A C 1
ATOM 678 O O . VAL A 1 90 ? -10.659 6.414 -0.512 1.00 89.88 90 VAL A O 1
ATOM 681 N N . SER A 1 91 ? -11.612 7.333 1.311 1.00 87.75 91 SER A N 1
ATOM 682 C CA . SER A 1 91 ? -12.029 6.069 1.905 1.00 87.75 91 SER A CA 1
ATOM 683 C C . SER A 1 91 ? -13.455 6.079 2.382 1.00 87.75 91 SER A C 1
ATOM 685 O O . SER A 1 91 ? -13.989 7.098 2.820 1.00 87.75 91 SER A O 1
ATOM 687 N N . PHE A 1 92 ? -14.035 4.892 2.333 1.00 90.06 92 PHE A N 1
ATOM 688 C CA . PHE A 1 92 ? -15.363 4.601 2.811 1.00 90.06 92 PHE A CA 1
ATOM 689 C C . PHE A 1 92 ? -15.333 3.298 3.601 1.00 90.06 92 PHE A C 1
ATOM 691 O O . PHE A 1 92 ? -14.821 2.282 3.124 1.00 90.06 92 PHE A O 1
ATOM 698 N N . THR A 1 93 ? -15.910 3.320 4.795 1.00 89.38 93 THR A N 1
ATOM 699 C CA . THR A 1 93 ? -16.058 2.142 5.650 1.00 89.38 93 THR A CA 1
ATOM 700 C C . THR A 1 93 ? -17.528 1.976 5.996 1.00 89.38 93 THR A C 1
ATOM 702 O O . THR A 1 93 ? -18.211 2.957 6.270 1.00 89.38 93 THR A O 1
ATOM 705 N N . LEU A 1 94 ? -18.013 0.738 5.996 1.00 90.44 94 LEU A N 1
ATOM 706 C CA . LEU A 1 94 ? -19.390 0.375 6.305 1.00 90.44 94 LEU A CA 1
ATOM 707 C C . LEU A 1 94 ? -19.402 -0.785 7.300 1.00 90.44 94 LEU A C 1
ATOM 709 O O . LEU A 1 94 ? -18.828 -1.841 7.032 1.00 90.44 94 LEU A O 1
ATOM 713 N N . GLY A 1 95 ? -20.104 -0.624 8.417 1.00 90.94 95 GLY A N 1
ATOM 714 C CA . GLY A 1 95 ? -20.412 -1.717 9.329 1.00 90.94 95 GLY A CA 1
ATOM 715 C C . GLY A 1 95 ? -21.471 -2.636 8.723 1.00 90.94 95 GLY A C 1
ATOM 716 O O . GLY A 1 95 ? -22.649 -2.289 8.632 1.00 90.94 95 GLY A O 1
ATOM 717 N N . LEU A 1 96 ? -21.061 -3.830 8.303 1.00 92.00 96 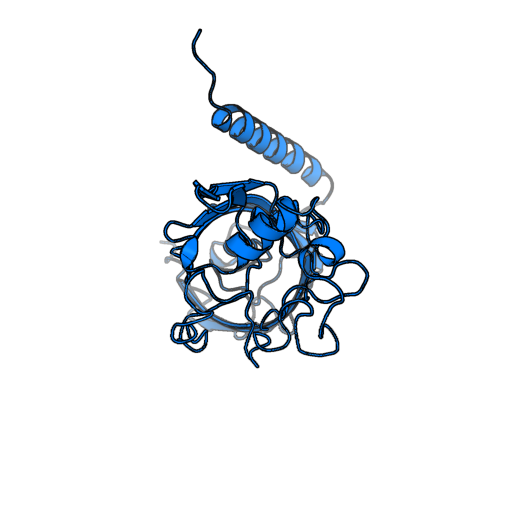LEU A N 1
ATOM 718 C CA . LEU A 1 96 ? -21.961 -4.873 7.804 1.00 92.00 96 LEU A CA 1
ATOM 719 C C . LEU A 1 96 ? -22.734 -5.529 8.955 1.00 92.00 96 LEU A C 1
ATOM 721 O O . LEU A 1 96 ? -23.910 -5.869 8.821 1.00 92.00 96 LEU A O 1
ATOM 725 N N . THR A 1 97 ? -22.073 -5.689 10.102 1.00 89.56 97 THR A N 1
ATOM 726 C CA . THR A 1 97 ? -22.657 -6.148 11.369 1.00 89.56 97 THR A CA 1
ATOM 727 C C . THR A 1 97 ? -22.060 -5.341 12.522 1.00 89.56 97 THR A C 1
ATOM 729 O O . THR A 1 97 ? -21.203 -4.496 12.301 1.00 89.56 97 THR A O 1
ATOM 732 N N . ASN A 1 98 ? -22.439 -5.633 13.769 1.00 86.00 98 ASN A N 1
ATOM 733 C CA . ASN A 1 98 ? -21.804 -5.010 14.939 1.00 86.00 98 ASN A CA 1
ATOM 734 C C . ASN A 1 98 ? -20.350 -5.457 15.176 1.00 86.00 98 ASN A C 1
ATOM 736 O O . ASN A 1 98 ? -19.698 -4.932 16.074 1.00 86.00 98 ASN A O 1
ATOM 740 N N . ARG A 1 99 ? -19.857 -6.436 14.406 1.00 89.88 99 ARG A N 1
ATOM 741 C CA . ARG A 1 99 ? -18.507 -7.006 14.519 1.00 89.88 99 ARG A CA 1
ATOM 742 C C . ARG A 1 99 ? -17.771 -7.093 13.186 1.00 89.88 99 ARG A C 1
ATOM 744 O O . ARG A 1 99 ? -16.656 -7.591 13.165 1.00 89.88 99 ARG A O 1
ATOM 751 N N . LEU A 1 100 ? -18.375 -6.684 12.074 1.00 93.44 100 LEU A N 1
ATOM 752 C CA . LEU A 1 100 ? -17.792 -6.833 10.742 1.00 93.44 100 LEU A CA 1
ATOM 753 C C . LEU A 1 100 ? -17.927 -5.525 9.978 1.00 93.44 100 LEU A C 1
ATOM 755 O O . LEU A 1 100 ? -19.039 -5.042 9.781 1.00 93.44 100 LEU A O 1
ATOM 759 N N . GLU A 1 101 ? -16.806 -5.011 9.493 1.00 92.06 101 GLU A N 1
ATOM 760 C CA . GLU A 1 101 ? -16.738 -3.863 8.597 1.00 92.06 101 GLU A CA 1
ATOM 761 C C . GLU A 1 101 ? -16.237 -4.279 7.217 1.00 92.06 101 GLU A C 1
ATOM 763 O O . GLU A 1 101 ? -15.331 -5.106 7.097 1.00 92.06 101 GLU A O 1
ATOM 768 N N . LEU A 1 102 ? -16.781 -3.635 6.192 1.00 93.38 102 LEU A N 1
ATOM 769 C CA . LEU A 1 102 ? -16.200 -3.548 4.862 1.00 93.38 102 LEU A CA 1
ATOM 770 C C . LEU A 1 102 ? -15.557 -2.181 4.706 1.00 93.38 102 LEU A C 1
ATOM 772 O O . LEU A 1 102 ? -16.135 -1.171 5.105 1.00 93.38 102 LEU A O 1
ATOM 776 N N . PHE A 1 103 ? -14.402 -2.141 4.061 1.00 92.31 103 PHE A N 1
ATOM 777 C CA . PHE A 1 103 ? -13.776 -0.893 3.692 1.00 92.31 103 PHE A CA 1
ATOM 778 C C . PHE A 1 103 ? -13.231 -0.869 2.276 1.00 92.31 103 PHE A C 1
ATOM 780 O O . PHE A 1 103 ? -12.785 -1.882 1.736 1.00 92.31 103 PHE A O 1
ATOM 787 N N . VAL A 1 104 ? -13.230 0.332 1.706 1.00 92.81 104 VAL A N 1
ATOM 788 C CA . VAL A 1 104 ? -12.647 0.644 0.407 1.00 92.81 104 VAL A CA 1
ATOM 789 C C . VAL A 1 104 ? -11.890 1.960 0.508 1.00 92.81 104 VAL A C 1
ATOM 791 O O . VAL A 1 104 ? -12.426 2.948 1.004 1.00 92.81 104 VAL A O 1
ATOM 794 N N . THR A 1 105 ? -10.677 1.989 -0.030 1.00 91.00 105 THR A N 1
ATOM 795 C CA . THR A 1 105 ? -9.868 3.199 -0.161 1.00 91.00 105 THR A CA 1
ATOM 796 C C . THR A 1 105 ? -9.297 3.301 -1.558 1.00 91.00 105 THR A C 1
ATOM 798 O O . THR A 1 105 ? -8.670 2.369 -2.048 1.00 91.00 105 THR A O 1
ATOM 801 N N . ALA A 1 106 ? -9.458 4.457 -2.186 1.00 91.38 106 ALA A N 1
ATOM 802 C CA . ALA A 1 106 ? -8.842 4.775 -3.460 1.00 91.38 106 ALA A CA 1
ATOM 803 C C . ALA A 1 106 ? -7.827 5.903 -3.279 1.00 91.38 106 ALA A C 1
ATOM 805 O O . ALA A 1 106 ? -8.158 6.970 -2.760 1.00 91.38 106 ALA A O 1
ATOM 806 N N . ASN A 1 107 ? -6.606 5.699 -3.767 1.00 90.38 107 ASN A N 1
ATOM 807 C CA . ASN A 1 107 ? -5.646 6.785 -3.920 1.00 90.38 107 ASN A CA 1
ATOM 808 C C . ASN A 1 107 ? -6.035 7.605 -5.157 1.00 90.38 107 ASN A C 1
ATOM 810 O O . ASN A 1 107 ? -5.602 7.319 -6.274 1.00 90.38 107 ASN A O 1
ATOM 814 N N . VAL A 1 108 ? -6.895 8.611 -4.976 1.00 92.75 108 VAL A N 1
ATOM 815 C CA . VAL A 1 108 ? -7.458 9.394 -6.093 1.00 92.75 108 VAL A CA 1
ATOM 816 C C . VAL A 1 108 ? -6.409 10.256 -6.792 1.00 92.75 108 VAL A C 1
ATOM 818 O O . VAL A 1 108 ? -6.550 10.589 -7.968 1.00 92.75 108 VAL A O 1
ATOM 821 N N . PHE A 1 109 ? -5.331 10.577 -6.081 1.00 90.81 109 PHE A N 1
ATOM 822 C CA . PHE A 1 109 ? -4.151 11.225 -6.621 1.00 90.81 109 PHE A CA 1
ATOM 823 C C . PHE A 1 109 ? -2.908 10.605 -6.002 1.00 90.81 109 PHE A C 1
ATOM 825 O O . PHE A 1 109 ? -2.831 10.437 -4.786 1.00 90.81 109 PHE A O 1
ATOM 832 N N . GLN A 1 110 ? -1.937 10.299 -6.849 1.00 89.81 110 GLN A N 1
ATOM 833 C CA . GLN A 1 110 ? -0.608 9.886 -6.453 1.00 89.81 110 GLN A CA 1
ATOM 834 C C . GLN A 1 110 ? 0.410 10.566 -7.361 1.00 89.81 110 GLN A C 1
ATOM 836 O O . GLN A 1 110 ? 0.301 10.499 -8.585 1.00 89.81 110 GLN A O 1
ATOM 841 N N . GLN A 1 111 ? 1.399 11.206 -6.754 1.00 89.88 111 GLN A N 1
ATOM 842 C CA . GLN A 1 111 ? 2.548 11.793 -7.417 1.00 89.88 111 GLN A CA 1
ATOM 843 C C . GLN A 1 111 ? 3.816 11.225 -6.797 1.00 89.88 111 GLN A C 1
ATOM 845 O O . GLN A 1 111 ? 3.919 11.107 -5.580 1.00 89.88 111 GLN A O 1
ATOM 850 N N . VAL A 1 112 ? 4.769 10.881 -7.653 1.00 87.00 112 VAL A N 1
ATOM 851 C CA . VAL A 1 112 ? 6.083 10.383 -7.262 1.00 87.00 112 VAL A CA 1
ATOM 852 C C . VAL A 1 112 ? 7.123 11.277 -7.910 1.00 87.00 112 VAL A C 1
ATOM 854 O O . VAL A 1 112 ? 7.091 11.486 -9.127 1.00 87.00 112 VAL A O 1
ATOM 857 N N . THR A 1 113 ? 8.025 11.814 -7.098 1.00 87.69 113 THR A N 1
ATOM 858 C CA . THR A 1 113 ? 9.135 12.652 -7.542 1.00 87.69 113 THR A CA 1
ATOM 859 C C . THR A 1 113 ? 10.450 12.020 -7.117 1.00 87.69 113 THR A C 1
ATOM 861 O O . THR A 1 113 ? 10.642 11.784 -5.939 1.00 87.69 113 THR A O 1
ATOM 864 N N . SER A 1 114 ? 11.370 11.777 -8.048 1.00 84.50 114 SER A N 1
ATOM 865 C CA . SER A 1 114 ? 12.743 11.367 -7.749 1.00 84.50 114 SER A CA 1
ATOM 866 C C . SER A 1 114 ? 13.697 12.536 -7.935 1.00 84.50 114 SER A C 1
ATOM 868 O O . SER A 1 114 ? 13.809 13.092 -9.036 1.00 84.50 114 SER A O 1
ATOM 870 N N . ARG A 1 115 ? 14.425 12.899 -6.874 1.00 83.56 115 ARG A N 1
ATOM 871 C CA . ARG A 1 115 ? 15.493 13.908 -6.975 1.00 83.56 115 ARG A CA 1
ATOM 872 C C . ARG A 1 115 ? 16.821 13.294 -7.424 1.00 83.56 115 ARG A C 1
ATOM 874 O O . ARG A 1 115 ? 17.643 14.003 -8.005 1.00 83.56 115 ARG A O 1
ATOM 881 N N . GLN A 1 116 ? 16.995 11.980 -7.253 1.00 77.44 116 GLN A N 1
ATOM 882 C CA . GLN A 1 116 ? 18.174 11.219 -7.681 1.00 77.44 116 GLN A CA 1
ATOM 883 C C . GLN A 1 116 ? 17.801 10.051 -8.622 1.00 77.44 116 GLN A C 1
ATOM 885 O O . GLN A 1 116 ? 17.990 8.883 -8.277 1.00 77.44 116 GLN A O 1
ATOM 890 N N . PRO A 1 117 ? 17.316 10.331 -9.846 1.00 73.19 117 PRO A N 1
ATOM 891 C CA . PRO A 1 117 ? 16.807 9.306 -10.767 1.00 73.19 117 PRO A CA 1
ATOM 892 C C . PRO A 1 117 ? 17.858 8.265 -11.179 1.00 73.19 117 PRO A C 1
ATOM 894 O O . PRO A 1 117 ? 17.520 7.122 -11.456 1.00 73.19 117 PRO A O 1
ATOM 897 N N . PHE A 1 118 ? 19.146 8.615 -11.170 1.00 70.62 118 PHE A N 1
ATOM 898 C CA . PHE A 1 118 ? 20.223 7.670 -11.483 1.00 70.62 118 PHE A CA 1
ATOM 899 C C . PHE A 1 118 ? 20.511 6.659 -10.365 1.00 70.62 118 PHE A C 1
ATOM 901 O O . PHE A 1 118 ? 21.168 5.658 -10.624 1.00 70.62 118 PHE A O 1
ATOM 908 N N . ALA A 1 119 ? 20.005 6.870 -9.147 1.00 67.69 119 ALA A N 1
ATOM 909 C CA . ALA A 1 119 ? 20.007 5.833 -8.112 1.00 67.69 119 ALA A CA 1
ATOM 910 C C . ALA A 1 119 ? 18.876 4.806 -8.324 1.00 67.69 119 ALA A C 1
ATOM 912 O O . ALA A 1 119 ? 18.817 3.792 -7.630 1.00 67.69 119 ALA A O 1
ATOM 913 N N . LEU A 1 120 ? 17.987 5.062 -9.292 1.00 70.00 120 LEU A N 1
ATOM 914 C CA . LEU A 1 120 ? 16.841 4.236 -9.632 1.00 70.00 120 LEU A CA 1
ATOM 915 C C . LEU A 1 120 ? 17.026 3.626 -11.011 1.00 70.00 120 LEU A C 1
ATOM 917 O O . LEU A 1 120 ? 16.757 4.199 -12.064 1.00 70.00 120 LEU A O 1
ATOM 921 N N . SER A 1 121 ? 17.422 2.375 -10.972 1.00 66.00 121 SER A N 1
ATOM 922 C CA . SER A 1 121 ? 17.566 1.484 -12.108 1.00 66.00 121 SER A CA 1
ATOM 923 C C . SER A 1 121 ? 16.377 1.387 -13.053 1.00 66.00 121 SER A C 1
ATOM 925 O O . SER A 1 121 ? 16.509 1.099 -14.247 1.00 66.00 121 SER A O 1
ATOM 927 N N . GLY A 1 122 ? 15.186 1.646 -12.529 1.00 70.94 122 GLY A N 1
ATOM 928 C CA . GLY A 1 122 ? 13.990 1.656 -13.328 1.00 70.94 122 GLY A CA 1
ATOM 929 C C . GLY A 1 122 ? 14.013 2.691 -14.453 1.00 70.94 122 GLY A C 1
ATOM 930 O O . GLY A 1 122 ? 13.453 2.412 -15.517 1.00 70.94 122 GLY A O 1
ATOM 931 N N . TYR A 1 123 ? 14.713 3.822 -14.278 1.00 72.38 123 TYR A N 1
ATOM 932 C CA . TYR A 1 123 ? 14.734 4.889 -15.288 1.00 72.38 123 TYR A CA 1
ATOM 933 C C . TYR A 1 123 ? 15.421 4.390 -16.555 1.00 72.38 123 TYR A C 1
ATOM 935 O O . TYR A 1 123 ? 14.965 4.633 -17.672 1.00 72.38 123 TYR A O 1
ATOM 943 N N . GLN A 1 124 ? 16.474 3.591 -16.390 1.00 70.19 124 GLN A N 1
ATOM 944 C CA . GLN A 1 124 ? 17.160 2.953 -17.505 1.00 70.19 124 GLN A CA 1
ATOM 945 C C . GLN A 1 124 ? 16.279 1.908 -18.180 1.00 70.19 124 GLN A C 1
ATOM 947 O O . GLN A 1 124 ? 16.225 1.869 -19.408 1.00 70.19 124 GLN A O 1
ATOM 952 N N . PHE A 1 125 ? 15.563 1.086 -17.401 1.00 74.94 125 PHE A N 1
ATOM 953 C CA . PHE A 1 125 ? 14.647 0.096 -17.969 1.00 74.94 125 PHE A CA 1
ATOM 954 C C . PHE A 1 125 ? 13.612 0.786 -18.854 1.00 74.94 125 PHE A C 1
ATOM 956 O O . PHE A 1 125 ? 13.400 0.375 -19.994 1.00 74.94 125 PHE A O 1
ATOM 963 N N . HIS A 1 126 ? 13.009 1.868 -18.358 1.00 77.81 126 HIS A N 1
ATOM 964 C CA . HIS A 1 126 ? 12.034 2.628 -19.121 1.00 77.81 126 HIS A CA 1
ATOM 965 C C . HIS A 1 126 ? 12.638 3.251 -20.385 1.00 77.81 126 HIS A C 1
ATOM 967 O O . HIS A 1 126 ? 12.066 3.104 -21.468 1.00 77.81 126 HIS A O 1
ATOM 973 N N . GLY A 1 127 ? 13.782 3.925 -20.254 1.00 75.62 127 GLY A N 1
ATOM 974 C CA . GLY A 1 127 ? 14.416 4.650 -21.351 1.00 75.62 127 GLY A CA 1
ATOM 975 C C . GLY A 1 127 ? 14.937 3.738 -22.458 1.00 75.62 127 GLY A C 1
ATOM 976 O O . GLY A 1 127 ? 14.638 3.983 -23.625 1.00 75.62 127 GLY A O 1
ATOM 977 N N . VAL A 1 128 ? 15.643 2.654 -22.110 1.00 74.00 128 VAL A N 1
ATOM 978 C CA . VAL A 1 128 ? 16.131 1.664 -23.087 1.00 74.00 128 VAL A CA 1
ATOM 979 C C . VAL A 1 128 ? 14.945 1.017 -23.789 1.00 74.00 128 VAL A C 1
ATOM 981 O O . VAL A 1 128 ? 14.875 1.028 -25.011 1.00 74.00 128 VAL A O 1
ATOM 984 N N . ARG A 1 129 ? 13.937 0.560 -23.040 1.00 79.25 129 ARG A N 1
ATOM 985 C CA . ARG A 1 129 ? 12.717 -0.000 -23.632 1.00 79.25 129 ARG A CA 1
ATOM 986 C C . ARG A 1 129 ? 12.081 0.943 -24.655 1.00 79.25 129 ARG A C 1
ATOM 988 O O . ARG A 1 129 ? 11.693 0.497 -25.729 1.00 79.25 129 ARG A O 1
ATOM 995 N N . LYS A 1 130 ? 11.965 2.237 -24.339 1.00 81.12 130 LYS A N 1
ATOM 996 C CA . LYS A 1 130 ? 11.411 3.241 -25.261 1.00 81.12 130 LYS A CA 1
ATOM 997 C C . LYS A 1 130 ? 12.260 3.434 -26.515 1.00 81.12 130 LYS A C 1
ATOM 999 O O . LYS A 1 130 ? 11.681 3.572 -27.587 1.00 81.12 130 LYS A O 1
ATOM 1004 N N . ALA A 1 131 ? 13.585 3.395 -26.388 1.00 77.25 131 ALA A N 1
ATOM 1005 C CA . ALA A 1 131 ? 14.511 3.498 -27.517 1.00 77.25 131 ALA A CA 1
ATOM 1006 C C . ALA A 1 131 ? 14.299 2.382 -28.553 1.00 77.25 131 ALA A C 1
ATOM 1008 O O . ALA A 1 131 ? 14.434 2.609 -29.750 1.00 77.25 131 ALA A O 1
ATOM 1009 N N . PHE A 1 132 ? 13.919 1.189 -28.090 1.00 76.12 132 PHE A N 1
ATOM 1010 C CA . PHE A 1 132 ? 13.713 -0.005 -28.914 1.00 76.12 132 PHE A CA 1
ATOM 1011 C C . PHE A 1 132 ? 12.223 -0.307 -29.169 1.00 76.12 132 PHE A C 1
ATOM 1013 O O . PHE A 1 132 ? 11.799 -1.458 -29.180 1.00 76.12 132 PHE A O 1
ATOM 1020 N N . GLY A 1 133 ? 11.397 0.728 -29.358 1.00 78.88 133 GLY A N 1
ATOM 1021 C CA . GLY A 1 133 ? 9.997 0.567 -29.783 1.00 78.88 133 GLY A CA 1
ATOM 1022 C C . GLY A 1 133 ? 8.992 0.274 -28.662 1.00 78.88 133 GLY A C 1
ATOM 1023 O O . GLY A 1 133 ? 7.813 0.064 -28.930 1.00 78.88 133 GLY A O 1
ATOM 1024 N N . GLY A 1 134 ? 9.410 0.305 -27.394 1.00 77.81 134 GLY A N 1
ATOM 1025 C CA . GLY A 1 134 ? 8.521 0.218 -26.230 1.00 77.81 134 GLY A CA 1
ATOM 1026 C C . GLY A 1 134 ? 8.236 -1.198 -25.717 1.00 77.81 134 GLY A C 1
ATOM 1027 O O . GLY A 1 134 ? 7.708 -1.326 -24.602 1.00 77.81 134 GLY A O 1
ATOM 1028 N N . ASP A 1 135 ? 8.617 -2.232 -26.471 1.00 82.62 135 ASP A N 1
ATOM 1029 C CA . ASP A 1 135 ? 8.504 -3.640 -26.087 1.00 82.62 135 ASP A CA 1
ATOM 1030 C C . ASP A 1 135 ? 9.791 -4.119 -25.379 1.00 82.62 135 ASP A C 1
ATOM 1032 O O . ASP A 1 135 ? 10.869 -4.105 -25.982 1.00 82.62 135 ASP A O 1
ATOM 1036 N N . PRO A 1 136 ? 9.719 -4.562 -24.107 1.00 77.50 136 PRO A N 1
ATOM 1037 C CA . PRO A 1 136 ? 10.867 -5.132 -23.407 1.00 77.50 136 PRO A CA 1
ATOM 1038 C C . PRO A 1 136 ? 11.520 -6.323 -24.117 1.00 77.50 136 PRO A C 1
ATOM 1040 O O . PRO A 1 136 ? 12.732 -6.479 -24.018 1.00 77.50 136 PRO A O 1
ATOM 1043 N N . PHE A 1 137 ? 10.757 -7.153 -24.833 1.00 80.38 137 PHE A N 1
ATOM 1044 C CA . PHE A 1 137 ? 11.308 -8.325 -25.523 1.00 80.38 137 PHE A CA 1
ATOM 1045 C C . PHE A 1 137 ? 12.153 -7.936 -26.738 1.00 80.38 137 PHE A C 1
ATOM 1047 O O . PHE A 1 137 ? 13.124 -8.616 -27.058 1.00 80.38 137 PHE A O 1
ATOM 1054 N N . VAL A 1 138 ? 11.823 -6.814 -27.380 1.00 79.00 138 VAL A N 1
ATOM 1055 C CA . VAL A 1 138 ? 12.639 -6.228 -28.451 1.00 79.00 138 VAL A CA 1
ATOM 1056 C C . VAL A 1 138 ? 13.870 -5.541 -27.859 1.00 79.00 138 VAL A C 1
ATOM 1058 O O . VAL A 1 138 ? 14.976 -5.712 -28.362 1.00 79.00 138 VAL A O 1
ATOM 1061 N N . ALA A 1 139 ? 13.693 -4.802 -26.762 1.00 74.19 139 ALA A N 1
ATOM 1062 C CA . ALA A 1 139 ? 14.753 -4.005 -26.148 1.00 74.19 139 ALA A CA 1
ATOM 1063 C C . ALA A 1 139 ? 15.843 -4.829 -25.448 1.00 74.19 139 ALA A C 1
ATOM 1065 O O . ALA A 1 139 ? 17.014 -4.459 -25.477 1.00 74.19 139 ALA A O 1
ATOM 1066 N N . PHE A 1 140 ? 15.458 -5.920 -24.786 1.00 72.75 140 PHE A N 1
ATOM 1067 C CA . PHE A 1 140 ? 16.352 -6.724 -23.946 1.00 72.75 140 PHE A CA 1
ATOM 1068 C C . PHE A 1 140 ? 16.523 -8.159 -24.459 1.00 72.75 140 PHE A C 1
ATOM 1070 O O . PHE A 1 140 ? 17.283 -8.931 -23.877 1.00 72.75 140 PHE A O 1
ATOM 1077 N N . GLY A 1 141 ? 15.834 -8.522 -25.543 1.00 71.75 141 GLY A N 1
ATOM 1078 C CA . GLY A 1 141 ? 15.837 -9.873 -26.088 1.00 71.75 141 GLY A CA 1
ATOM 1079 C C . GLY A 1 141 ? 15.009 -10.859 -25.261 1.00 71.75 141 GLY A C 1
ATOM 1080 O O . GLY A 1 141 ? 14.106 -10.497 -24.501 1.00 71.75 141 GLY A O 1
ATOM 1081 N N . SER A 1 142 ? 15.314 -12.147 -25.433 1.00 72.75 142 SER A N 1
ATOM 1082 C CA . SER A 1 142 ? 14.628 -13.217 -24.704 1.00 72.75 142 SER A CA 1
ATOM 1083 C C . SER A 1 142 ? 14.872 -13.093 -23.194 1.00 72.75 142 SER A C 1
ATOM 1085 O O . SER A 1 142 ? 16.017 -12.903 -22.782 1.00 72.75 142 SER A O 1
ATOM 1087 N N . PRO A 1 143 ? 13.832 -13.236 -22.350 1.00 67.88 143 PRO A N 1
ATOM 1088 C CA . PRO A 1 143 ? 13.982 -13.119 -20.908 1.00 67.88 143 PRO A CA 1
ATOM 1089 C C . PRO A 1 143 ? 14.910 -14.214 -20.379 1.00 67.88 143 PRO A C 1
ATOM 1091 O O . PRO A 1 143 ? 14.602 -15.406 -20.452 1.00 67.88 143 PRO A O 1
ATOM 1094 N N . VAL A 1 144 ? 16.026 -13.810 -19.786 1.00 60.31 144 VAL A N 1
ATOM 1095 C CA . VAL A 1 144 ? 16.933 -14.708 -19.077 1.00 60.31 144 VAL A CA 1
ATOM 1096 C C . VAL A 1 144 ? 16.415 -14.783 -17.637 1.00 60.31 144 VAL A C 1
ATOM 1098 O O . VAL A 1 144 ? 16.940 -14.119 -16.769 1.00 60.31 144 VAL A O 1
ATOM 1101 N N . GLY A 1 145 ? 15.305 -15.476 -17.356 1.00 65.50 145 GLY A N 1
ATOM 1102 C CA . GLY A 1 145 ? 14.733 -15.561 -15.996 1.00 65.50 145 GLY A CA 1
ATOM 1103 C C . GLY A 1 145 ? 13.214 -15.385 -15.931 1.00 65.50 145 GLY A C 1
ATOM 1104 O O . GLY A 1 145 ? 12.494 -15.748 -16.858 1.00 65.50 145 GLY A O 1
ATOM 1105 N N . GLY A 1 146 ? 12.697 -14.861 -14.812 1.00 57.31 146 GLY A N 1
ATOM 1106 C CA . GLY A 1 146 ? 11.260 -14.577 -14.660 1.00 57.31 146 GLY A CA 1
ATOM 1107 C C . GLY A 1 146 ? 10.432 -15.733 -14.107 1.00 57.31 146 GLY A C 1
ATOM 1108 O O . GLY A 1 146 ? 9.205 -15.640 -14.042 1.00 57.31 146 GLY A O 1
ATOM 1109 N N . ARG A 1 147 ? 11.091 -16.833 -13.730 1.00 56.25 147 ARG A N 1
ATOM 1110 C CA . ARG A 1 147 ? 10.472 -18.044 -13.181 1.00 56.25 147 ARG A CA 1
ATOM 1111 C C . ARG A 1 147 ? 10.733 -18.087 -11.672 1.00 56.25 147 ARG A C 1
ATOM 1113 O O . ARG A 1 147 ? 11.865 -17.914 -11.235 1.00 56.25 147 ARG A O 1
ATOM 1120 N N . LYS A 1 148 ? 9.687 -18.342 -10.880 1.00 63.31 148 LYS A N 1
ATOM 1121 C CA . LYS A 1 148 ? 9.720 -18.401 -9.403 1.00 63.31 148 LYS A CA 1
ATOM 1122 C C . LYS A 1 148 ? 10.066 -17.056 -8.732 1.00 63.31 148 LYS A C 1
ATOM 1124 O O . LYS A 1 148 ? 9.173 -16.221 -8.621 1.00 63.31 148 LYS A O 1
ATOM 1129 N N . THR A 1 149 ? 11.305 -16.847 -8.280 1.00 56.69 149 THR A N 1
ATOM 1130 C CA . THR A 1 149 ? 11.711 -15.766 -7.349 1.00 56.69 149 THR A CA 1
ATOM 1131 C C . THR A 1 149 ? 12.577 -14.671 -7.982 1.00 56.69 149 THR A C 1
ATOM 1133 O O . THR A 1 149 ? 13.124 -13.850 -7.265 1.00 56.69 149 THR A O 1
ATOM 1136 N N . ALA A 1 150 ? 12.761 -14.659 -9.306 1.00 58.91 150 ALA A N 1
ATOM 1137 C CA . ALA A 1 150 ? 13.624 -13.678 -9.973 1.00 58.91 150 ALA A CA 1
ATOM 1138 C C . ALA A 1 150 ? 12.894 -12.949 -11.106 1.00 58.91 150 ALA A C 1
ATOM 1140 O O . ALA A 1 150 ? 12.084 -13.548 -11.820 1.00 58.91 150 ALA A O 1
ATOM 1141 N N . ALA A 1 151 ? 13.201 -11.662 -11.281 1.00 63.62 151 ALA A N 1
ATOM 1142 C CA . ALA A 1 151 ? 12.761 -10.863 -12.422 1.00 63.62 151 ALA A CA 1
ATOM 1143 C C . ALA A 1 151 ? 13.456 -11.317 -13.720 1.00 63.62 151 ALA A C 1
ATOM 1145 O O . ALA A 1 151 ? 14.565 -11.844 -13.703 1.00 63.62 151 ALA A O 1
ATOM 1146 N N . ALA A 1 152 ? 12.786 -11.145 -14.859 1.00 56.81 152 ALA A N 1
ATOM 1147 C CA . ALA A 1 152 ? 13.147 -11.821 -16.103 1.00 56.81 152 ALA A CA 1
ATOM 1148 C C . ALA A 1 152 ? 14.176 -11.117 -16.977 1.00 56.81 152 ALA A C 1
ATOM 1150 O O . ALA A 1 152 ? 14.989 -11.778 -17.613 1.00 56.81 152 ALA A O 1
ATOM 1151 N N . PHE A 1 153 ? 14.147 -9.789 -17.010 1.00 55.62 153 PHE A N 1
ATOM 1152 C CA . PHE A 1 153 ? 15.169 -9.009 -17.708 1.00 55.62 153 PHE A CA 1
ATOM 1153 C C . PHE A 1 153 ? 16.405 -8.787 -16.834 1.00 55.62 153 PHE A C 1
ATOM 1155 O O . PHE A 1 153 ? 17.406 -8.262 -17.310 1.00 55.62 153 PHE A O 1
ATOM 1162 N N . PHE A 1 154 ? 16.352 -9.230 -15.571 1.00 57.75 154 PHE A N 1
ATOM 1163 C CA . PHE A 1 154 ? 17.413 -9.033 -14.590 1.00 57.75 154 PHE A CA 1
ATOM 1164 C C . PHE A 1 154 ? 17.655 -10.283 -13.717 1.00 57.75 154 PHE A C 1
ATOM 1166 O O . PHE A 1 154 ? 17.516 -10.227 -12.493 1.00 57.75 154 PHE A O 1
ATOM 1173 N N . PRO A 1 155 ? 18.045 -11.425 -14.318 1.00 37.88 155 PRO A N 1
ATOM 1174 C CA . PRO A 1 155 ? 18.222 -12.717 -13.630 1.00 37.88 155 PRO A CA 1
ATOM 1175 C C . PRO A 1 155 ? 19.122 -12.686 -12.397 1.00 37.88 155 PRO A C 1
ATOM 1177 O O . PRO A 1 155 ? 18.943 -13.497 -11.495 1.00 37.88 155 PRO A O 1
ATOM 1180 N N . LEU A 1 156 ? 20.103 -11.780 -12.383 1.00 36.25 156 LEU A N 1
ATOM 1181 C CA . LEU A 1 156 ? 21.132 -11.655 -11.346 1.00 36.25 156 LEU A CA 1
ATOM 1182 C C . LEU A 1 156 ? 20.960 -10.397 -10.479 1.00 36.25 156 LEU A C 1
ATOM 1184 O O . LEU A 1 156 ? 21.596 -10.298 -9.436 1.00 36.25 156 LEU A O 1
ATOM 1188 N N . SER A 1 157 ? 20.077 -9.463 -10.866 1.00 42.25 157 SER A N 1
ATOM 1189 C CA . SER A 1 157 ? 19.557 -8.431 -9.949 1.00 42.25 157 SER A CA 1
ATOM 1190 C C . SER A 1 157 ? 18.278 -8.885 -9.245 1.00 42.25 157 SER A C 1
ATOM 1192 O O . SER A 1 157 ? 17.710 -8.133 -8.451 1.00 42.25 157 SER A O 1
ATOM 1194 N N . GLY A 1 158 ? 17.842 -10.121 -9.513 1.00 38.41 158 GLY A N 1
ATOM 1195 C CA . GLY A 1 158 ? 17.029 -10.926 -8.617 1.00 38.41 158 GLY A CA 1
ATOM 1196 C C . GLY A 1 158 ? 17.798 -11.140 -7.323 1.00 38.41 158 GLY A C 1
ATOM 1197 O O . GLY A 1 158 ? 18.297 -12.224 -7.040 1.00 38.41 158 GLY A O 1
ATOM 1198 N N . ALA A 1 159 ? 17.935 -10.073 -6.545 1.00 34.81 159 ALA A N 1
ATOM 1199 C CA . ALA A 1 159 ? 18.316 -10.177 -5.165 1.00 34.81 159 ALA A CA 1
ATOM 1200 C C . ALA A 1 159 ? 17.383 -11.211 -4.526 1.00 34.81 159 ALA A C 1
ATOM 1202 O O . ALA A 1 159 ? 16.211 -11.320 -4.897 1.00 34.81 159 ALA A O 1
ATOM 1203 N N . ARG A 1 160 ? 17.834 -11.869 -3.460 1.00 37.75 160 ARG A N 1
ATOM 1204 C CA . ARG A 1 160 ? 16.925 -12.513 -2.490 1.00 37.75 160 ARG A CA 1
ATOM 1205 C C . ARG A 1 160 ? 15.916 -11.513 -1.862 1.00 37.75 160 ARG A C 1
ATOM 1207 O O . ARG A 1 160 ? 15.307 -11.808 -0.846 1.00 37.75 160 ARG A O 1
ATOM 1214 N N . LEU A 1 161 ? 15.840 -10.304 -2.420 1.00 36.06 161 LEU A N 1
ATOM 1215 C CA . LEU A 1 161 ? 15.670 -9.005 -1.809 1.00 36.06 161 LEU A CA 1
ATOM 1216 C C . LEU A 1 161 ? 15.439 -7.897 -2.895 1.00 36.06 161 LEU A C 1
ATOM 1218 O O . LEU A 1 161 ? 15.687 -6.730 -2.629 1.00 36.06 161 LEU A O 1
ATOM 1222 N N . GLY A 1 162 ? 14.932 -8.223 -4.097 1.00 34.81 162 GLY A N 1
ATOM 1223 C CA . GLY A 1 162 ? 14.427 -7.275 -5.121 1.00 34.81 162 GLY A CA 1
ATOM 1224 C C . GLY A 1 162 ? 15.392 -6.251 -5.761 1.00 34.81 162 GLY A C 1
ATOM 1225 O O . GLY A 1 162 ? 16.025 -5.449 -5.086 1.00 34.81 162 GLY A O 1
ATOM 1226 N N . GLY A 1 163 ? 15.445 -6.196 -7.095 1.00 38.59 163 GLY A N 1
ATOM 1227 C CA . GLY A 1 163 ? 16.174 -5.148 -7.819 1.00 38.59 163 GLY A CA 1
ATOM 1228 C C . GLY A 1 163 ? 15.845 -5.096 -9.314 1.00 38.59 163 GLY A C 1
ATOM 1229 O O . GLY A 1 163 ? 15.625 -6.129 -9.944 1.00 38.59 163 GLY A O 1
ATOM 1230 N N . ILE A 1 164 ? 15.824 -3.883 -9.872 1.00 45.75 164 ILE A N 1
ATOM 1231 C CA . ILE A 1 164 ? 15.903 -3.572 -11.315 1.00 45.75 164 ILE A CA 1
ATOM 1232 C C . ILE A 1 164 ? 17.325 -3.021 -11.572 1.00 45.75 164 ILE A C 1
ATOM 1234 O O . ILE A 1 164 ? 17.929 -2.544 -10.614 1.00 45.75 164 ILE A O 1
ATOM 1238 N N . LEU A 1 165 ? 17.839 -3.122 -12.809 1.00 46.38 165 LEU A N 1
ATOM 1239 C CA . LEU A 1 165 ? 19.140 -2.688 -13.400 1.00 46.38 165 LEU A CA 1
ATOM 1240 C C . LEU A 1 165 ? 20.266 -2.047 -12.540 1.00 46.38 165 LEU A C 1
ATOM 1242 O O . LEU A 1 165 ? 20.054 -1.182 -11.710 1.00 46.38 165 LEU A O 1
ATOM 1246 N N . PRO A 1 166 ? 21.541 -2.311 -12.840 1.00 38.62 166 PRO A N 1
ATOM 1247 C CA . PRO A 1 166 ? 22.614 -1.423 -12.404 1.00 38.62 166 PRO A CA 1
ATOM 1248 C C . PRO A 1 166 ? 22.642 -0.075 -13.172 1.00 38.62 166 PRO A C 1
ATOM 1250 O O . PRO A 1 166 ? 22.516 -0.082 -14.403 1.00 38.62 166 PRO A O 1
ATOM 1253 N N . PRO A 1 167 ? 22.887 1.075 -12.503 1.00 35.88 167 PRO A N 1
ATOM 1254 C CA . PRO A 1 167 ? 23.021 2.384 -13.153 1.00 35.88 167 PRO A CA 1
ATOM 1255 C C . PRO A 1 167 ? 24.176 2.465 -14.172 1.00 35.88 167 PRO A C 1
ATOM 1257 O O . PRO A 1 167 ? 25.084 1.623 -14.151 1.00 35.88 167 PRO A O 1
ATOM 1260 N N . PRO A 1 168 ? 24.172 3.464 -15.084 1.00 35.41 168 PRO A N 1
ATOM 1261 C CA . PRO A 1 168 ? 25.170 3.581 -16.142 1.00 35.41 168 PRO A CA 1
ATOM 1262 C C . PRO A 1 168 ? 26.535 3.819 -15.492 1.00 35.41 168 PRO A C 1
ATOM 1264 O O . PRO A 1 168 ? 26.741 4.830 -14.828 1.00 35.41 168 PRO A O 1
ATOM 1267 N N . GLY A 1 169 ? 27.434 2.844 -15.630 1.00 36.59 169 GLY A N 1
ATOM 1268 C CA . GLY A 1 169 ? 28.733 2.810 -14.950 1.00 36.59 169 GLY A CA 1
ATOM 1269 C C . GLY A 1 169 ? 29.018 1.482 -14.246 1.00 36.59 169 GLY A C 1
ATOM 1270 O O . GLY A 1 169 ? 30.175 1.108 -14.112 1.00 36.59 169 GLY A O 1
ATOM 1271 N N . SER A 1 170 ? 27.995 0.698 -13.892 1.00 39.09 170 SER A N 1
ATOM 1272 C CA . SER A 1 170 ? 28.195 -0.599 -13.222 1.00 39.09 170 SER A CA 1
ATOM 1273 C C . SER A 1 170 ? 28.491 -1.777 -14.168 1.00 39.09 170 SER A C 1
ATOM 1275 O O . SER A 1 170 ? 28.771 -2.875 -13.692 1.00 39.09 170 SER A O 1
ATOM 1277 N N . PHE A 1 171 ? 28.533 -1.570 -15.488 1.00 40.09 171 PHE A N 1
ATOM 1278 C CA . PHE A 1 171 ? 29.179 -2.549 -16.376 1.00 40.09 171 PHE A CA 1
ATOM 1279 C C . PHE A 1 171 ? 30.702 -2.625 -16.130 1.00 40.09 171 PHE A C 1
ATOM 1281 O O . PHE A 1 171 ? 31.307 -3.638 -16.463 1.00 40.09 171 PHE A O 1
ATOM 1288 N N . PHE A 1 172 ? 31.298 -1.594 -15.505 1.00 34.50 172 PHE A N 1
ATOM 1289 C CA . PHE A 1 172 ? 32.733 -1.502 -15.186 1.00 34.50 172 PHE A CA 1
ATOM 1290 C C . PHE A 1 172 ? 33.036 -0.923 -13.783 1.00 34.50 172 PHE A C 1
ATOM 1292 O O . PHE A 1 172 ? 34.181 -0.597 -13.482 1.00 34.50 172 PHE A O 1
ATOM 1299 N N . GLY A 1 173 ? 32.030 -0.792 -12.916 1.00 32.41 173 GLY A N 1
ATOM 1300 C CA . GLY A 1 173 ? 32.139 -0.234 -11.562 1.00 32.41 173 GLY A CA 1
ATOM 1301 C C . GLY A 1 173 ? 31.417 -1.116 -10.540 1.00 32.41 173 GLY A C 1
ATOM 1302 O O . GLY A 1 173 ? 30.596 -1.946 -10.943 1.00 32.41 173 GLY A O 1
ATOM 1303 N N . PRO A 1 174 ? 31.708 -0.979 -9.231 1.00 32.84 174 PRO A N 1
ATOM 1304 C CA . PRO A 1 174 ? 31.126 -1.848 -8.216 1.00 32.84 174 PRO A CA 1
ATOM 1305 C C . PRO A 1 174 ? 29.601 -1.756 -8.278 1.00 32.84 174 PRO A C 1
ATOM 1307 O O . PRO A 1 174 ? 29.036 -0.660 -8.309 1.00 32.84 174 PRO A O 1
ATOM 1310 N N . ALA A 1 175 ? 28.943 -2.917 -8.327 1.00 38.06 175 ALA A N 1
ATOM 1311 C CA . ALA A 1 175 ? 27.495 -3.013 -8.242 1.00 38.06 175 ALA A CA 1
ATOM 1312 C C . ALA A 1 175 ? 27.019 -2.159 -7.061 1.00 38.06 175 ALA A C 1
ATOM 1314 O O . ALA A 1 175 ? 27.530 -2.308 -5.948 1.00 38.06 175 ALA A O 1
ATOM 1315 N N . LEU A 1 176 ? 26.054 -1.262 -7.282 1.00 39.19 176 LEU A N 1
ATOM 1316 C CA . LEU A 1 176 ? 25.346 -0.678 -6.152 1.00 39.19 176 LEU A CA 1
ATOM 1317 C C . LEU A 1 176 ? 24.607 -1.829 -5.478 1.00 39.19 176 LEU A C 1
ATOM 1319 O O . LEU A 1 176 ? 23.595 -2.322 -5.973 1.00 39.19 176 LEU A O 1
ATOM 1323 N N . LEU A 1 177 ? 25.189 -2.302 -4.381 1.00 35.94 177 LEU A N 1
ATOM 1324 C CA . LEU A 1 177 ? 24.608 -3.310 -3.521 1.00 35.94 177 LEU A CA 1
ATOM 1325 C C . LEU A 1 177 ? 23.267 -2.752 -3.033 1.00 35.94 177 LEU A C 1
ATOM 1327 O O . LEU A 1 177 ? 23.225 -1.862 -2.186 1.00 35.94 177 LEU A O 1
ATOM 1331 N N . ALA A 1 178 ? 22.172 -3.290 -3.575 1.00 42.09 178 ALA A N 1
ATOM 1332 C CA . ALA A 1 178 ? 20.798 -3.080 -3.104 1.00 42.09 178 ALA A CA 1
ATOM 1333 C C . ALA A 1 178 ? 20.559 -3.680 -1.697 1.00 42.09 178 ALA A C 1
ATOM 1335 O O . ALA A 1 178 ? 19.442 -3.676 -1.184 1.00 42.09 178 ALA A O 1
ATOM 1336 N N . ASP A 1 179 ? 21.620 -4.192 -1.071 1.00 37.59 179 ASP A N 1
ATOM 1337 C CA . ASP A 1 179 ? 21.688 -4.658 0.309 1.00 37.59 179 ASP A CA 1
ATOM 1338 C C . ASP A 1 179 ? 22.208 -3.543 1.228 1.00 37.59 179 ASP A C 1
ATOM 1340 O O . ASP A 1 179 ? 23.196 -3.680 1.949 1.00 37.59 179 ASP A O 1
ATOM 1344 N N . ARG A 1 180 ? 21.567 -2.374 1.143 1.00 40.00 180 ARG A N 1
ATOM 1345 C CA . ARG A 1 180 ? 21.650 -1.375 2.206 1.00 40.00 180 ARG A CA 1
ATOM 1346 C C . ARG A 1 180 ? 20.388 -1.492 3.056 1.00 40.00 180 ARG A C 1
ATOM 1348 O O . ARG A 1 180 ? 19.293 -1.580 2.486 1.00 40.00 180 ARG A O 1
ATOM 1355 N N . PRO A 1 181 ? 20.500 -1.442 4.396 1.00 37.78 181 PRO A N 1
ATOM 1356 C CA . PRO A 1 181 ? 19.356 -1.122 5.237 1.00 37.78 181 PRO A CA 1
ATOM 1357 C C . PRO A 1 181 ? 18.654 0.101 4.627 1.00 37.78 181 PRO A C 1
ATOM 1359 O O . PRO A 1 181 ? 19.330 1.089 4.341 1.00 37.78 181 PRO A O 1
ATOM 1362 N N . SER A 1 182 ? 17.336 0.021 4.398 1.00 39.78 182 SER A N 1
ATOM 1363 C CA . SER A 1 182 ? 16.471 1.042 3.752 1.00 39.78 182 SER A CA 1
ATOM 1364 C C . SER A 1 182 ? 16.199 0.922 2.239 1.00 39.78 182 SER A C 1
ATOM 1366 O O . SER A 1 182 ? 15.450 1.740 1.718 1.00 39.78 182 SER A O 1
ATOM 1368 N N . PHE A 1 183 ? 16.702 -0.092 1.520 1.00 47.12 183 PHE A N 1
ATOM 1369 C CA . PHE A 1 183 ? 16.258 -0.345 0.135 1.00 47.12 183 PHE A CA 1
ATOM 1370 C C . PHE A 1 183 ? 14.893 -1.058 0.125 1.00 47.12 183 PHE A C 1
ATOM 1372 O O . PHE A 1 183 ? 14.817 -2.275 0.317 1.00 47.12 183 PHE A O 1
ATOM 1379 N N . VAL A 1 184 ? 13.806 -0.300 -0.061 1.00 51.88 184 VAL A N 1
ATOM 1380 C CA . VAL A 1 184 ? 12.424 -0.802 0.031 1.00 51.88 184 VAL A CA 1
ATOM 1381 C C . VAL A 1 184 ? 11.736 -0.734 -1.337 1.00 51.88 184 VAL A C 1
ATOM 1383 O O . VAL A 1 184 ? 11.185 0.282 -1.748 1.00 51.88 184 VAL A O 1
ATOM 1386 N N . ASN A 1 185 ? 11.725 -1.858 -2.049 1.00 55.06 185 ASN A N 1
ATOM 1387 C CA . ASN A 1 185 ? 11.098 -2.044 -3.363 1.00 55.06 185 ASN A CA 1
ATOM 1388 C C . ASN A 1 185 ? 9.572 -2.284 -3.287 1.00 55.06 185 ASN A C 1
ATOM 1390 O O . ASN A 1 185 ? 9.005 -3.021 -4.095 1.00 55.06 185 ASN A O 1
ATOM 1394 N N . GLU A 1 186 ? 8.890 -1.650 -2.328 1.00 52.53 186 GLU A N 1
ATOM 1395 C CA . GLU A 1 186 ? 7.425 -1.694 -2.196 1.00 52.53 186 GLU A CA 1
ATOM 1396 C C . GLU A 1 186 ? 6.723 -1.072 -3.417 1.00 52.53 186 GLU A C 1
ATOM 1398 O O . GLU A 1 186 ? 5.617 -1.490 -3.774 1.00 52.53 186 GLU A O 1
ATOM 1403 N N . TRP A 1 187 ? 7.389 -0.125 -4.091 1.00 56.47 187 TRP A N 1
ATOM 1404 C CA . TRP A 1 187 ? 6.868 0.635 -5.226 1.00 56.47 187 TRP A CA 1
ATOM 1405 C C . TRP A 1 187 ? 7.717 0.396 -6.483 1.00 56.47 187 TRP A C 1
ATOM 1407 O O . TRP A 1 187 ? 8.889 0.775 -6.502 1.00 56.47 187 TRP A O 1
ATOM 1417 N N . PRO A 1 188 ? 7.163 -0.193 -7.562 1.00 56.34 188 PRO A N 1
ATOM 1418 C CA . PRO A 1 188 ? 7.870 -0.361 -8.828 1.00 56.34 188 PRO A CA 1
ATOM 1419 C C . PRO A 1 188 ? 7.875 0.964 -9.591 1.00 56.34 188 PRO A C 1
ATOM 1421 O O . PRO A 1 188 ? 7.224 1.102 -10.624 1.00 56.34 188 PRO A O 1
ATOM 1424 N N . PHE A 1 189 ? 8.559 1.974 -9.063 1.00 59.31 189 PHE A N 1
ATOM 1425 C CA . PHE A 1 189 ? 8.739 3.213 -9.797 1.00 59.31 189 PHE A CA 1
ATOM 1426 C C . PHE A 1 189 ? 9.879 3.038 -10.787 1.00 59.31 189 PHE A C 1
ATOM 1428 O O . PHE A 1 189 ? 11.049 2.989 -10.405 1.00 59.31 189 PHE A O 1
ATOM 1435 N N . PHE A 1 190 ? 9.523 2.933 -12.070 1.00 64.19 190 PHE A N 1
ATOM 1436 C CA . PHE A 1 190 ? 10.539 2.951 -13.111 1.00 64.19 190 PHE A CA 1
ATOM 1437 C C . PHE A 1 190 ? 10.985 4.369 -13.462 1.00 64.19 190 PHE A C 1
ATOM 1439 O O . PHE A 1 190 ? 12.103 4.537 -13.889 1.00 64.19 190 PHE A O 1
ATOM 1446 N N . GLY A 1 191 ? 10.180 5.405 -13.257 1.00 68.69 191 GLY A N 1
ATOM 1447 C CA . GLY A 1 191 ? 10.538 6.737 -13.730 1.00 68.69 191 GLY A CA 1
ATOM 1448 C C . GLY A 1 191 ? 10.407 6.870 -15.252 1.00 68.69 191 GLY A C 1
ATOM 1449 O O . GLY A 1 191 ? 10.919 6.037 -16.006 1.00 68.69 191 GLY A O 1
ATOM 1450 N N . PRO A 1 192 ? 9.709 7.896 -15.766 1.00 76.00 192 PRO A N 1
ATOM 1451 C CA . PRO A 1 192 ? 9.654 8.110 -17.203 1.00 76.00 192 PRO A CA 1
ATOM 1452 C C . PRO A 1 192 ? 11.005 8.640 -17.696 1.00 76.00 192 PRO A C 1
ATOM 1454 O 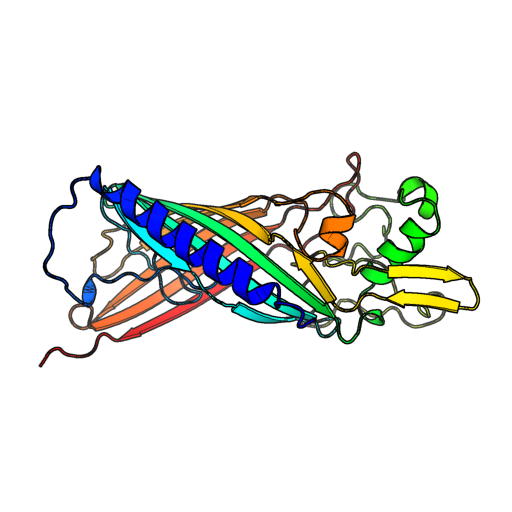O . PRO A 1 192 ? 11.463 9.701 -17.281 1.00 76.00 192 PRO A O 1
ATOM 1457 N N . ALA A 1 193 ? 11.635 7.889 -18.591 1.00 74.81 193 ALA A N 1
ATOM 1458 C CA . ALA A 1 193 ? 12.859 8.272 -19.290 1.00 74.81 193 ALA A CA 1
ATOM 1459 C C . ALA A 1 193 ? 12.734 8.067 -20.803 1.00 74.81 193 ALA A C 1
ATOM 1461 O O . ALA A 1 193 ? 12.109 7.094 -21.237 1.00 74.81 193 ALA A O 1
ATOM 1462 N N . THR A 1 194 ? 13.397 8.908 -21.591 1.00 71.38 194 THR A N 1
ATOM 1463 C CA . THR A 1 194 ? 13.537 8.741 -23.045 1.00 71.38 194 THR A CA 1
ATOM 1464 C C . THR A 1 194 ? 15.015 8.708 -23.403 1.00 71.38 194 THR A C 1
ATOM 1466 O O . THR A 1 194 ? 15.782 9.538 -22.928 1.00 71.38 194 THR A O 1
ATOM 1469 N N . PHE A 1 195 ? 15.436 7.748 -24.226 1.00 66.38 195 PHE A N 1
ATOM 1470 C CA . PHE A 1 195 ? 16.800 7.728 -24.750 1.00 66.38 195 PHE A CA 1
ATOM 1471 C C . PHE A 1 195 ? 16.885 8.668 -25.955 1.00 66.38 195 PHE A C 1
ATOM 1473 O O . PHE A 1 195 ? 16.174 8.456 -26.936 1.00 66.38 195 PHE A O 1
ATOM 1480 N N . LEU A 1 196 ? 17.713 9.711 -25.868 1.00 60.69 196 LEU A N 1
ATOM 1481 C CA . LEU A 1 196 ? 17.821 10.722 -26.922 1.00 60.69 196 LEU A CA 1
ATOM 1482 C C . LEU A 1 196 ? 18.894 10.350 -27.962 1.00 60.69 196 LEU A C 1
ATOM 1484 O O . LEU A 1 196 ? 18.639 10.476 -29.155 1.00 60.69 196 LEU A O 1
ATOM 1488 N N . SER A 1 197 ? 20.061 9.846 -27.531 1.00 56.78 197 SER A N 1
ATOM 1489 C CA . SER A 1 197 ? 21.090 9.194 -28.371 1.00 56.78 197 SER A CA 1
ATOM 1490 C C . SER A 1 197 ? 22.225 8.611 -27.503 1.00 56.78 197 SER A C 1
ATOM 1492 O O . SER A 1 197 ? 22.292 8.882 -26.302 1.00 56.78 197 SER A O 1
ATOM 1494 N N . ARG A 1 198 ? 23.163 7.851 -28.103 1.00 52.69 198 ARG A N 1
ATOM 1495 C CA . ARG A 1 198 ? 24.380 7.347 -27.419 1.00 52.69 198 ARG A CA 1
ATOM 1496 C C . ARG A 1 198 ? 25.263 8.478 -26.858 1.00 52.69 198 ARG A C 1
ATOM 1498 O O . ARG A 1 198 ? 25.990 8.243 -25.901 1.00 52.69 198 ARG A O 1
ATOM 1505 N N . GLU A 1 199 ? 25.169 9.678 -27.426 1.00 49.81 199 GLU A N 1
ATOM 1506 C CA . GLU A 1 199 ? 25.977 10.858 -27.080 1.00 49.81 199 GLU A CA 1
ATOM 1507 C C . GLU A 1 199 ? 25.219 11.856 -26.184 1.00 49.81 199 GLU A C 1
ATOM 1509 O O . GLU A 1 199 ? 25.837 12.557 -25.390 1.00 49.81 199 GLU A O 1
ATOM 1514 N N . LEU A 1 200 ? 23.881 11.900 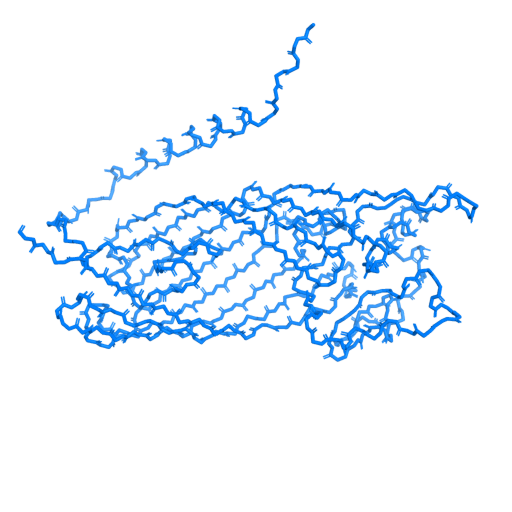-26.275 1.00 56.00 200 LEU A N 1
ATOM 1515 C CA . LEU A 1 200 ? 23.013 12.846 -25.553 1.00 56.00 200 LEU A CA 1
ATOM 1516 C C . LEU A 1 200 ? 22.409 12.276 -24.257 1.00 56.00 200 LEU A C 1
ATOM 1518 O O . LEU A 1 200 ? 21.854 13.026 -23.457 1.00 56.00 200 LEU A O 1
ATOM 1522 N N . GLY A 1 201 ? 22.513 10.964 -24.026 1.00 64.69 201 GLY A N 1
ATOM 1523 C CA . GLY A 1 201 ? 22.039 10.323 -22.798 1.00 64.69 201 GLY A CA 1
ATOM 1524 C C . GLY A 1 201 ? 20.511 10.194 -22.699 1.00 64.69 201 GLY A C 1
ATOM 1525 O O . GLY A 1 201 ? 19.805 10.070 -23.704 1.00 64.69 201 GLY A O 1
ATOM 1526 N N . PHE A 1 202 ? 20.003 10.152 -21.461 1.00 67.75 202 PHE A N 1
ATOM 1527 C CA . PHE A 1 202 ? 18.573 10.041 -21.157 1.00 67.75 202 PHE A CA 1
ATOM 1528 C C . PHE A 1 202 ? 17.971 11.410 -20.830 1.00 67.75 202 PHE A C 1
ATOM 1530 O O . PHE A 1 202 ? 18.511 12.133 -19.994 1.00 67.75 202 PHE A O 1
ATOM 1537 N N . ASP A 1 203 ? 16.800 11.703 -21.393 1.00 77.31 203 ASP A N 1
ATOM 1538 C CA . ASP A 1 203 ? 15.885 12.689 -20.822 1.00 77.31 203 ASP A CA 1
ATOM 1539 C C . ASP A 1 203 ? 15.082 12.029 -19.699 1.00 77.31 203 ASP A C 1
ATOM 1541 O O . ASP A 1 203 ? 14.500 10.958 -19.893 1.00 77.31 203 ASP A O 1
ATOM 1545 N N . LEU A 1 204 ? 15.086 12.636 -18.514 1.00 77.69 204 LEU A N 1
ATOM 1546 C CA . LEU A 1 204 ? 14.554 12.048 -17.289 1.00 77.69 204 LEU A CA 1
ATOM 1547 C C . LEU A 1 204 ? 13.427 12.911 -16.732 1.00 77.69 204 LEU A C 1
ATOM 1549 O O . LEU A 1 204 ? 13.648 14.010 -16.217 1.00 77.69 204 LEU A O 1
ATOM 1553 N N . GLN A 1 205 ? 12.218 12.362 -16.717 1.00 81.44 205 GLN A N 1
ATOM 1554 C CA . GLN A 1 205 ? 11.108 12.978 -16.017 1.00 81.44 205 GLN A CA 1
ATOM 1555 C C . GLN A 1 205 ? 11.214 12.674 -14.520 1.00 81.44 205 GLN A C 1
ATOM 1557 O O . GLN A 1 205 ? 10.941 11.569 -14.047 1.00 81.44 205 GLN A O 1
ATOM 1562 N N . ARG A 1 206 ? 11.594 13.688 -13.745 1.00 81.62 206 ARG A N 1
ATOM 1563 C CA . ARG A 1 206 ? 11.769 13.551 -12.293 1.00 81.62 206 ARG A CA 1
ATOM 1564 C C . ARG A 1 206 ? 10.465 13.382 -11.530 1.00 81.62 206 ARG A C 1
ATOM 1566 O O . ARG A 1 206 ? 10.495 12.817 -10.453 1.00 81.62 206 ARG A O 1
ATOM 1573 N N . SER A 1 207 ? 9.337 13.857 -12.057 1.00 85.81 207 SER A N 1
ATOM 1574 C CA . SER A 1 207 ? 8.048 13.791 -11.365 1.00 85.81 207 SER A CA 1
ATOM 1575 C C . SER A 1 207 ? 6.937 13.312 -12.283 1.00 85.81 207 SER A C 1
ATOM 1577 O O . SER A 1 207 ? 6.791 13.806 -13.404 1.00 85.81 207 SER A O 1
ATOM 1579 N N . ALA A 1 208 ? 6.135 12.370 -11.801 1.00 85.88 208 ALA A N 1
ATOM 1580 C CA . ALA A 1 208 ? 4.983 11.840 -12.511 1.00 85.88 208 ALA A CA 1
ATOM 1581 C C . ALA A 1 208 ? 3.798 11.652 -11.563 1.00 85.88 208 ALA A C 1
ATOM 1583 O O . ALA A 1 208 ? 3.977 11.468 -10.361 1.00 85.88 208 ALA A O 1
ATOM 1584 N N . ASN A 1 209 ? 2.580 11.714 -12.104 1.00 87.69 209 ASN A N 1
ATOM 1585 C CA . ASN A 1 209 ? 1.360 11.570 -11.322 1.00 87.69 209 ASN A CA 1
ATOM 1586 C C . ASN A 1 209 ? 0.283 10.732 -12.025 1.00 87.69 209 ASN A C 1
ATOM 1588 O O . ASN A 1 209 ? 0.364 10.405 -13.216 1.00 87.69 209 ASN A O 1
ATOM 1592 N N . GLY A 1 210 ? -0.747 10.386 -11.259 1.00 87.31 210 GLY A N 1
ATOM 1593 C CA . GLY A 1 210 ? -1.999 9.834 -11.751 1.00 87.31 210 GLY A CA 1
ATOM 1594 C C . GLY A 1 210 ? -2.794 9.132 -10.657 1.00 87.31 210 GLY A C 1
ATOM 1595 O O . GLY A 1 210 ? -2.523 9.298 -9.472 1.00 87.31 210 GLY A O 1
ATOM 1596 N N . LEU A 1 211 ? -3.793 8.353 -11.074 1.00 89.69 211 LEU A N 1
ATOM 1597 C CA . LEU A 1 211 ? -4.606 7.553 -10.157 1.00 89.69 211 LEU A CA 1
ATOM 1598 C C . LEU A 1 211 ? -3.760 6.438 -9.530 1.00 89.69 211 LEU A C 1
ATOM 1600 O O . LEU A 1 211 ? -3.106 5.701 -10.273 1.00 89.69 211 LEU A O 1
ATOM 1604 N N . GLY A 1 212 ? -3.807 6.344 -8.202 1.00 88.50 212 GLY A N 1
ATOM 1605 C CA . GLY A 1 212 ? -3.153 5.332 -7.380 1.00 88.50 212 GLY A CA 1
ATOM 1606 C C . GLY A 1 212 ? -3.916 4.007 -7.323 1.00 88.50 212 GLY A C 1
ATOM 1607 O O . GLY A 1 212 ? -4.942 3.850 -7.981 1.00 88.50 212 GLY A O 1
ATOM 1608 N N . ASP A 1 213 ? -3.431 3.056 -6.527 1.00 89.88 213 ASP A N 1
ATOM 1609 C CA . ASP A 1 213 ? -4.104 1.767 -6.310 1.00 89.88 213 ASP A CA 1
ATOM 1610 C C . ASP A 1 213 ? -5.384 1.903 -5.462 1.00 89.88 213 ASP A C 1
ATOM 1612 O O . ASP A 1 213 ? -5.578 2.875 -4.724 1.00 89.88 213 ASP A O 1
ATOM 1616 N N . VAL A 1 214 ? -6.260 0.899 -5.559 1.00 92.19 214 VAL A N 1
ATOM 1617 C CA . VAL A 1 214 ? -7.495 0.799 -4.768 1.00 92.19 214 VAL A CA 1
ATOM 1618 C C . VAL A 1 214 ? -7.360 -0.353 -3.783 1.00 92.19 214 VAL A C 1
ATOM 1620 O O . VAL A 1 214 ? -7.073 -1.475 -4.177 1.00 92.19 214 VAL A O 1
ATOM 1623 N N . THR A 1 215 ? -7.580 -0.103 -2.500 1.00 92.06 215 THR A N 1
ATOM 1624 C CA . THR A 1 215 ? -7.596 -1.126 -1.453 1.00 92.06 215 THR A CA 1
ATOM 1625 C C . THR A 1 215 ? -9.034 -1.447 -1.072 1.00 92.06 215 THR A C 1
ATOM 1627 O O . THR A 1 215 ? -9.825 -0.544 -0.832 1.00 92.06 215 THR A O 1
ATOM 1630 N N . VAL A 1 216 ? -9.368 -2.729 -0.989 1.00 93.69 216 VAL A N 1
ATOM 1631 C CA . VAL A 1 216 ? -10.634 -3.239 -0.455 1.00 93.69 216 VAL A CA 1
ATOM 1632 C C . VAL A 1 216 ? -10.301 -4.182 0.688 1.00 93.69 216 VAL A C 1
ATOM 1634 O O . VAL A 1 216 ? -9.335 -4.934 0.595 1.00 93.69 216 VAL A O 1
ATOM 1637 N N . GLY A 1 217 ? -11.081 -4.190 1.758 1.00 93.19 217 GLY A N 1
ATOM 1638 C CA . GLY A 1 217 ? -10.861 -5.164 2.812 1.00 93.19 217 GLY A CA 1
ATOM 1639 C C . GLY A 1 217 ? -12.015 -5.315 3.777 1.00 93.19 217 GLY A C 1
ATOM 1640 O O . GLY A 1 217 ? -13.005 -4.589 3.734 1.00 93.19 217 GLY A O 1
ATOM 1641 N N . LEU A 1 218 ? -11.873 -6.314 4.634 1.00 95.19 218 LEU A N 1
ATOM 1642 C CA . LEU A 1 218 ? -12.813 -6.653 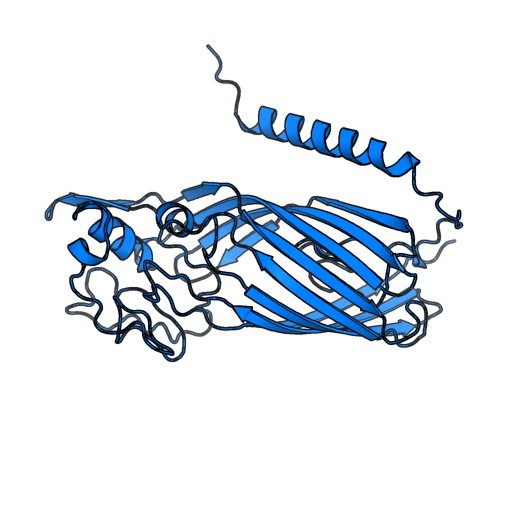5.686 1.00 95.19 218 LEU A CA 1
ATOM 1643 C C . LEU A 1 218 ? -12.095 -6.574 7.024 1.00 95.19 218 LEU A C 1
ATOM 1645 O O . LEU A 1 218 ? -10.933 -6.967 7.128 1.00 95.19 218 LEU A O 1
ATOM 1649 N N . LYS A 1 219 ? -12.794 -6.116 8.058 1.00 94.62 219 LYS A N 1
ATOM 1650 C CA . LYS A 1 219 ? -12.312 -6.185 9.437 1.00 94.62 219 LYS A CA 1
ATOM 1651 C C . LYS A 1 219 ? -13.358 -6.834 10.323 1.00 94.62 219 LYS A C 1
ATOM 1653 O O . LYS A 1 219 ? -14.478 -6.342 10.410 1.00 94.62 219 LYS A O 1
ATOM 1658 N N . ALA A 1 220 ? -12.978 -7.916 10.989 1.00 95.00 220 ALA A N 1
ATOM 1659 C CA . ALA A 1 220 ? -13.828 -8.665 11.896 1.00 95.00 220 ALA A CA 1
ATOM 1660 C C . ALA A 1 220 ? -13.313 -8.547 13.335 1.00 95.00 220 ALA A C 1
ATOM 1662 O O . ALA A 1 220 ? -12.170 -8.902 13.618 1.00 95.00 220 ALA A O 1
ATOM 1663 N N . ALA A 1 221 ? -14.154 -8.079 14.251 1.00 93.56 221 ALA A N 1
ATOM 1664 C CA . ALA A 1 221 ? -13.893 -8.134 15.681 1.00 93.56 221 ALA A CA 1
ATOM 1665 C C . ALA A 1 221 ? -14.076 -9.571 16.188 1.00 93.56 221 ALA A C 1
ATOM 1667 O O . ALA A 1 221 ? -15.151 -10.159 16.055 1.00 93.56 221 ALA A O 1
ATOM 1668 N N . LEU A 1 222 ? -13.017 -10.121 16.779 1.00 93.81 222 LEU A N 1
ATOM 1669 C CA . LEU A 1 222 ? -12.990 -11.461 17.364 1.00 93.81 222 LEU A CA 1
ATOM 1670 C C . LEU A 1 222 ? -13.490 -11.450 18.814 1.00 93.81 222 LEU A C 1
ATOM 1672 O O . LEU A 1 222 ? -14.107 -12.412 19.261 1.00 93.81 222 LEU A O 1
ATOM 1676 N N . THR A 1 223 ? -13.263 -10.353 19.538 1.00 92.00 223 THR A N 1
ATOM 1677 C CA . THR A 1 223 ? -13.815 -10.117 20.882 1.00 92.00 223 THR A CA 1
ATOM 1678 C C . THR A 1 223 ? -14.776 -8.930 20.870 1.00 92.00 223 THR A C 1
ATOM 1680 O O . THR A 1 223 ? -15.055 -8.353 19.819 1.00 92.00 223 THR A O 1
ATOM 1683 N N . GLU A 1 224 ? -15.373 -8.601 22.019 1.00 87.06 224 GLU A N 1
ATOM 1684 C CA . GLU A 1 224 ? -16.244 -7.428 22.149 1.00 87.06 224 GLU A CA 1
ATOM 1685 C C . GLU A 1 224 ? -15.490 -6.135 21.769 1.00 87.06 224 GLU A C 1
ATOM 1687 O O . GLU A 1 224 ? -14.520 -5.791 22.451 1.00 87.06 224 GLU A O 1
ATOM 1692 N N . PRO A 1 225 ? -15.925 -5.389 20.731 1.00 79.62 225 PRO A N 1
ATOM 1693 C CA . PRO A 1 225 ? -15.249 -4.168 20.271 1.00 79.62 225 PRO A 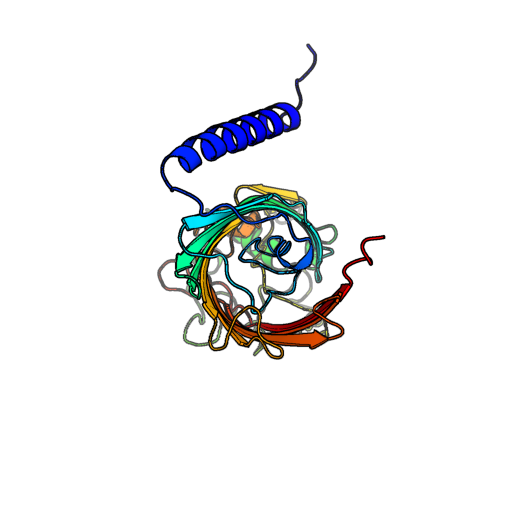CA 1
ATOM 1694 C C . PRO A 1 225 ? -15.051 -3.101 21.359 1.00 79.62 225 PRO A C 1
ATOM 1696 O O . PRO A 1 225 ? -14.076 -2.346 21.336 1.00 79.62 225 PRO A O 1
ATOM 1699 N N . SER A 1 226 ? -15.977 -3.023 22.318 1.00 77.62 226 SER A N 1
ATOM 1700 C CA . SER A 1 226 ? -15.917 -2.115 23.469 1.00 77.62 226 SER A CA 1
ATOM 1701 C C . SER A 1 226 ? -15.408 -2.777 24.751 1.00 77.62 226 SER A C 1
ATOM 1703 O O . SER A 1 226 ? -15.466 -2.153 25.803 1.00 77.62 226 SER A O 1
ATOM 1705 N N . GLY A 1 227 ? -14.932 -4.023 24.702 1.00 81.94 227 GLY A N 1
ATOM 1706 C CA . GLY A 1 227 ? -14.396 -4.719 25.872 1.00 81.94 227 GLY A CA 1
ATOM 1707 C C . GLY A 1 227 ? -13.052 -4.153 26.342 1.00 81.94 227 GLY A C 1
ATOM 1708 O O . GLY A 1 227 ? -12.465 -3.286 25.700 1.00 81.94 227 GLY A O 1
ATOM 1709 N N . THR A 1 228 ? -12.523 -4.661 27.455 1.00 85.44 228 THR A N 1
ATOM 1710 C CA . THR A 1 228 ? -11.205 -4.254 27.983 1.00 85.44 228 THR A CA 1
ATOM 1711 C C . THR A 1 228 ? -10.059 -4.631 27.039 1.00 85.44 228 THR A C 1
ATOM 1713 O O . THR A 1 228 ? -9.115 -3.860 26.887 1.00 85.44 228 THR A O 1
ATOM 1716 N N . PHE A 1 229 ? -10.181 -5.774 26.356 1.00 89.94 229 PHE A N 1
ATOM 1717 C CA . PHE A 1 229 ? -9.181 -6.325 25.436 1.00 89.94 229 PHE A CA 1
ATOM 1718 C C . PHE A 1 229 ? -9.798 -6.617 24.055 1.00 89.94 229 PHE A C 1
ATOM 1720 O O . PHE A 1 229 ? -10.112 -7.772 23.741 1.00 89.94 229 PHE A O 1
ATOM 1727 N N . PRO A 1 230 ? -10.056 -5.585 23.230 1.00 89.69 230 PRO A N 1
ATOM 1728 C CA . PRO A 1 230 ? -10.580 -5.782 21.885 1.00 89.69 230 PRO A CA 1
ATOM 1729 C C . PRO A 1 230 ? -9.521 -6.431 20.985 1.00 89.69 230 PRO A C 1
ATOM 1731 O O . PRO A 1 230 ? -8.392 -5.951 20.887 1.00 89.69 230 PRO A O 1
ATOM 1734 N N . ILE A 1 231 ? -9.903 -7.504 20.301 1.00 93.50 231 ILE A N 1
ATOM 1735 C CA . ILE A 1 231 ? -9.096 -8.212 19.310 1.00 93.50 231 ILE A CA 1
ATOM 1736 C C . ILE A 1 231 ? -9.888 -8.233 18.011 1.00 93.50 231 ILE A C 1
ATOM 1738 O O . ILE A 1 231 ? -11.077 -8.558 18.008 1.00 93.50 231 ILE A O 1
ATOM 1742 N N . ALA A 1 232 ? -9.230 -7.913 16.904 1.00 94.25 232 ALA A N 1
ATOM 1743 C CA . ALA A 1 232 ? -9.812 -7.974 15.574 1.00 94.25 232 ALA A CA 1
ATOM 1744 C C . ALA A 1 232 ? -8.813 -8.527 14.558 1.00 94.25 232 ALA A C 1
ATOM 1746 O O . ALA A 1 232 ? -7.600 -8.483 14.755 1.00 94.25 232 ALA A O 1
ATOM 1747 N N . LEU A 1 233 ? -9.344 -9.021 13.447 1.00 95.75 233 LEU A N 1
ATOM 1748 C CA . LEU A 1 233 ? -8.584 -9.458 12.290 1.00 95.75 233 LEU A CA 1
ATOM 1749 C C . LEU A 1 233 ? -9.045 -8.659 11.076 1.00 95.75 233 LEU A C 1
ATOM 1751 O O . LEU A 1 233 ? -10.240 -8.605 10.784 1.00 95.75 233 LEU A O 1
ATOM 1755 N N . ALA A 1 234 ? -8.107 -8.052 10.360 1.00 94.56 234 ALA A N 1
ATOM 1756 C CA . ALA A 1 234 ? -8.370 -7.413 9.082 1.00 94.56 234 ALA A CA 1
ATOM 1757 C C . ALA A 1 234 ? -7.734 -8.211 7.945 1.00 94.56 234 ALA A C 1
ATOM 1759 O O . ALA A 1 234 ? -6.599 -8.668 8.060 1.00 94.56 234 ALA A O 1
ATOM 1760 N N . ALA A 1 235 ? -8.454 -8.341 6.838 1.00 95.25 235 ALA A N 1
ATOM 1761 C CA . ALA A 1 235 ? -7.944 -8.849 5.574 1.00 95.25 235 ALA A CA 1
ATOM 1762 C C . ALA A 1 235 ? -8.098 -7.758 4.513 1.00 95.25 235 ALA A C 1
ATOM 1764 O O . ALA A 1 235 ? -9.142 -7.112 4.438 1.00 95.25 235 ALA A O 1
ATOM 1765 N N . LEU A 1 236 ? -7.068 -7.546 3.699 1.00 93.31 236 LEU A N 1
ATOM 1766 C CA . LEU A 1 236 ? -7.053 -6.513 2.669 1.00 93.31 236 LEU A CA 1
ATOM 1767 C C . LEU A 1 236 ? -6.552 -7.052 1.333 1.00 93.31 236 LEU A C 1
ATOM 1769 O O . LEU A 1 236 ? -5.719 -7.956 1.269 1.00 93.31 236 LEU A O 1
ATOM 1773 N N . LEU A 1 237 ? -7.054 -6.440 0.272 1.00 94.12 237 LEU A N 1
ATOM 1774 C CA . LEU A 1 237 ? -6.706 -6.671 -1.114 1.00 94.12 237 LEU A CA 1
ATOM 1775 C C . LEU A 1 237 ? -6.415 -5.316 -1.756 1.00 94.12 237 LEU A C 1
ATOM 1777 O O . LEU A 1 237 ? -7.297 -4.462 -1.830 1.00 94.12 237 LEU A O 1
ATOM 1781 N N . ARG A 1 238 ? -5.192 -5.110 -2.240 1.00 92.12 238 ARG A N 1
ATOM 1782 C CA . ARG A 1 238 ? -4.834 -3.934 -3.035 1.00 92.12 238 ARG A CA 1
ATOM 1783 C C . ARG A 1 238 ? -4.887 -4.294 -4.509 1.00 92.12 238 ARG A C 1
ATOM 1785 O O . ARG A 1 238 ? -4.184 -5.188 -4.973 1.00 92.12 238 ARG A O 1
ATOM 1792 N N . LEU A 1 239 ? -5.743 -3.602 -5.237 1.00 92.75 239 LEU A N 1
ATOM 1793 C CA . LEU A 1 239 ? -5.980 -3.769 -6.656 1.00 92.75 239 LEU A CA 1
ATOM 1794 C C . LEU A 1 239 ? -5.234 -2.678 -7.433 1.00 92.75 239 LEU A C 1
ATOM 1796 O O . LEU A 1 239 ? -5.372 -1.493 -7.108 1.00 92.75 239 LEU A O 1
ATOM 1800 N N . PRO A 1 240 ? -4.478 -3.053 -8.479 1.00 91.62 240 PRO A N 1
ATOM 1801 C CA . PRO A 1 240 ? -3.751 -2.084 -9.273 1.00 91.62 240 PRO A CA 1
ATOM 1802 C C . PRO A 1 240 ? -4.716 -1.285 -10.147 1.00 91.62 240 PRO A C 1
ATOM 1804 O O . PRO A 1 240 ? -5.533 -1.872 -10.861 1.00 91.62 240 PRO A O 1
ATOM 1807 N N . SER A 1 241 ? -4.595 0.042 -10.151 1.00 89.62 241 SER A N 1
ATOM 1808 C CA . SER A 1 241 ? -5.407 0.891 -11.039 1.00 89.62 241 SER A CA 1
ATOM 1809 C C . SER A 1 241 ? -4.973 0.827 -12.503 1.00 89.62 241 SER A C 1
ATOM 1811 O O . SER A 1 241 ? -5.758 1.133 -13.399 1.00 89.62 241 SER A O 1
ATOM 1813 N N . ALA A 1 242 ? -3.730 0.418 -12.765 1.00 88.38 242 ALA A N 1
ATOM 1814 C CA . ALA A 1 242 ? -3.207 0.218 -14.107 1.00 88.38 242 ALA A CA 1
ATOM 1815 C C . ALA A 1 242 ? -2.089 -0.830 -14.107 1.00 88.38 242 ALA A C 1
ATOM 1817 O O . ALA A 1 242 ? -1.243 -0.854 -13.220 1.00 88.38 242 ALA A O 1
ATOM 1818 N N . ARG A 1 243 ? -2.064 -1.686 -15.135 1.00 86.69 243 ARG A N 1
ATOM 1819 C CA . ARG A 1 243 ? -1.076 -2.776 -15.276 1.00 86.69 243 ARG A CA 1
ATOM 1820 C C . ARG A 1 243 ? -0.052 -2.549 -16.390 1.00 86.69 243 ARG A C 1
ATOM 1822 O O . ARG A 1 243 ? 0.883 -3.327 -16.537 1.00 86.69 243 ARG A O 1
ATOM 1829 N N . HIS A 1 244 ? -0.227 -1.505 -17.196 1.00 86.00 244 HIS A N 1
ATOM 1830 C CA . HIS A 1 244 ? 0.659 -1.220 -18.320 1.00 86.00 244 HIS A CA 1
ATOM 1831 C C . HIS A 1 244 ? 1.944 -0.522 -17.854 1.00 86.00 244 HIS A C 1
ATOM 1833 O O . HIS A 1 244 ? 1.927 0.307 -16.943 1.00 86.00 244 HIS A O 1
ATOM 1839 N N . LEU A 1 245 ? 3.054 -0.784 -18.541 1.00 81.62 245 LEU A N 1
ATOM 1840 C CA . LEU A 1 245 ? 4.389 -0.311 -18.156 1.00 81.62 245 LEU A CA 1
ATOM 1841 C C . LEU A 1 245 ? 4.497 1.207 -17.945 1.00 81.62 245 LEU A C 1
ATOM 1843 O O . LEU A 1 245 ? 5.206 1.639 -17.045 1.00 81.62 245 LEU A O 1
ATOM 1847 N N . GLU A 1 246 ? 3.757 2.016 -18.710 1.00 84.75 246 GLU A N 1
ATOM 1848 C CA . GLU A 1 246 ? 3.740 3.477 -18.521 1.00 84.75 246 GLU A CA 1
ATOM 1849 C C . GLU A 1 246 ? 3.196 3.905 -17.149 1.00 84.75 246 GLU A C 1
ATOM 1851 O O . GLU A 1 246 ? 3.634 4.908 -16.597 1.00 84.75 246 GLU A O 1
ATOM 1856 N N . ALA A 1 247 ? 2.237 3.171 -16.575 1.00 83.75 247 ALA A N 1
ATOM 1857 C CA . ALA A 1 247 ? 1.676 3.513 -15.271 1.00 83.75 247 ALA A CA 1
ATOM 1858 C C . ALA A 1 247 ? 2.641 3.148 -14.148 1.00 83.75 247 ALA A C 1
ATOM 1860 O O . ALA A 1 247 ? 2.796 3.933 -13.213 1.00 83.75 247 ALA A O 1
ATOM 1861 N N . LEU A 1 248 ? 3.316 2.002 -14.272 1.00 81.06 248 LEU A N 1
ATOM 1862 C CA . LEU A 1 248 ? 4.368 1.596 -13.343 1.00 81.06 248 LEU A CA 1
ATOM 1863 C C . LEU A 1 248 ? 5.527 2.603 -13.410 1.00 81.06 248 LEU A C 1
ATOM 1865 O O . LEU A 1 248 ? 5.988 3.106 -12.391 1.00 81.06 248 LEU A O 1
ATOM 1869 N N . ALA A 1 249 ? 5.928 3.012 -14.618 1.00 78.31 249 ALA A N 1
ATOM 1870 C CA . ALA A 1 249 ? 6.967 4.021 -14.803 1.00 78.31 249 ALA A CA 1
ATOM 1871 C C . ALA A 1 249 ? 6.599 5.390 -14.239 1.00 78.31 249 ALA A C 1
ATOM 1873 O O . ALA A 1 249 ? 7.453 6.076 -13.696 1.00 78.31 249 ALA A O 1
ATOM 1874 N N . ARG A 1 250 ? 5.325 5.773 -14.285 1.00 81.50 250 ARG A N 1
ATOM 1875 C CA . ARG A 1 250 ? 4.841 6.999 -13.640 1.00 81.50 250 ARG A CA 1
ATOM 1876 C C . ARG A 1 250 ? 4.614 6.857 -12.134 1.00 81.50 250 ARG A C 1
ATOM 1878 O O . ARG A 1 250 ? 4.153 7.810 -11.518 1.00 81.50 250 ARG A O 1
ATOM 1885 N N . GLY A 1 251 ? 4.884 5.689 -11.550 1.00 77.75 251 GLY A N 1
ATOM 1886 C CA . GLY A 1 251 ? 4.689 5.443 -10.122 1.00 77.75 251 GLY A CA 1
ATOM 1887 C C . GLY A 1 251 ? 3.229 5.537 -9.710 1.00 77.75 251 GLY A C 1
ATOM 1888 O O . GLY A 1 251 ? 2.945 5.914 -8.584 1.00 77.75 251 GLY A O 1
ATOM 1889 N N . ARG A 1 252 ? 2.301 5.252 -10.630 1.00 82.81 252 ARG A N 1
ATOM 1890 C CA . ARG A 1 252 ? 0.857 5.322 -10.381 1.00 82.81 252 ARG A CA 1
ATOM 1891 C C . ARG A 1 252 ? 0.330 4.070 -9.705 1.00 82.81 252 ARG A C 1
ATOM 1893 O O . ARG A 1 252 ? -0.570 4.140 -8.892 1.00 82.81 252 ARG A O 1
ATOM 1900 N N . SER A 1 253 ? 0.852 2.917 -10.085 1.00 84.00 253 SER A N 1
ATOM 1901 C CA . SER A 1 253 ? 0.356 1.630 -9.621 1.00 84.00 253 SER A CA 1
ATOM 1902 C C . SER A 1 253 ? 1.496 0.639 -9.593 1.00 84.00 253 SER A C 1
ATOM 1904 O O . SER A 1 253 ? 2.429 0.739 -10.395 1.00 84.00 253 SER A O 1
ATOM 1906 N N . SER A 1 254 ? 1.394 -0.345 -8.706 1.00 78.94 254 SER A N 1
ATOM 1907 C CA . SER A 1 254 ? 2.318 -1.470 -8.727 1.00 78.94 254 SER A CA 1
ATOM 1908 C C . SER A 1 254 ? 2.109 -2.410 -9.923 1.00 78.94 254 SER A C 1
ATOM 1910 O O . SER A 1 254 ? 2.984 -3.214 -10.240 1.00 78.94 254 SER A O 1
ATOM 1912 N N . GLY A 1 255 ? 0.952 -2.333 -10.595 1.00 85.75 255 GLY A N 1
ATOM 1913 C CA . GLY A 1 255 ? 0.561 -3.255 -11.666 1.00 85.75 255 GLY A CA 1
ATOM 1914 C C . GLY A 1 255 ? 0.232 -4.674 -11.195 1.00 85.75 255 GLY A C 1
ATOM 1915 O O . GLY A 1 255 ? -0.131 -5.532 -12.009 1.00 85.75 255 GLY A O 1
ATOM 1916 N N . ALA A 1 256 ? 0.321 -4.921 -9.892 1.00 88.00 256 ALA A N 1
ATOM 1917 C CA . ALA A 1 256 ? 0.111 -6.211 -9.274 1.00 88.00 256 ALA A CA 1
ATOM 1918 C C . ALA A 1 256 ? -0.919 -6.116 -8.150 1.00 88.00 256 ALA A C 1
ATOM 1920 O O . ALA A 1 256 ? -1.262 -5.037 -7.678 1.00 88.00 256 ALA A O 1
ATOM 1921 N N . THR A 1 257 ? -1.469 -7.268 -7.786 1.00 91.94 257 THR A N 1
ATOM 1922 C CA . THR A 1 257 ? -2.454 -7.367 -6.714 1.00 91.94 257 THR A CA 1
ATOM 1923 C C . THR A 1 257 ? -1.745 -7.781 -5.435 1.00 91.94 257 THR A C 1
ATOM 1925 O O . THR A 1 257 ? -1.038 -8.788 -5.443 1.00 91.94 257 THR A O 1
ATOM 1928 N N . ASP A 1 258 ? -1.967 -7.033 -4.358 1.00 91.62 258 ASP A N 1
ATOM 1929 C CA . ASP A 1 258 ? -1.360 -7.293 -3.052 1.00 91.62 258 ASP A CA 1
ATOM 1930 C C . ASP A 1 258 ? -2.421 -7.828 -2.089 1.00 91.62 258 ASP A C 1
ATOM 1932 O O . ASP A 1 258 ? -3.580 -7.414 -2.150 1.00 91.62 258 ASP A O 1
ATOM 1936 N N . VAL A 1 259 ? -2.041 -8.740 -1.197 1.00 94.31 259 VAL A N 1
ATOM 1937 C CA . VAL A 1 259 ? -2.952 -9.364 -0.226 1.00 94.31 259 VAL A CA 1
ATOM 1938 C C . VAL A 1 259 ? -2.339 -9.257 1.156 1.00 94.31 259 VAL A C 1
ATOM 1940 O O . VAL A 1 259 ? -1.173 -9.592 1.334 1.00 94.31 259 VAL A O 1
ATOM 1943 N N . GLY A 1 260 ? -3.115 -8.826 2.144 1.00 93.81 260 GLY A N 1
ATOM 1944 C CA . GLY A 1 260 ? -2.624 -8.675 3.507 1.00 93.81 260 GLY A CA 1
ATOM 1945 C C . GLY A 1 260 ? -3.594 -9.172 4.561 1.00 93.81 260 GLY A C 1
ATOM 1946 O O . GLY A 1 260 ? -4.808 -9.154 4.367 1.00 93.81 260 GLY A O 1
ATOM 1947 N N . VAL A 1 261 ? -3.035 -9.583 5.694 1.00 95.44 261 VAL A N 1
ATOM 1948 C CA . VAL A 1 261 ? -3.772 -9.915 6.915 1.00 95.44 261 VAL A CA 1
ATOM 1949 C C . VAL A 1 261 ? -3.122 -9.182 8.081 1.00 95.44 261 VAL A C 1
ATOM 1951 O O . VAL A 1 261 ? -1.898 -9.128 8.174 1.00 95.44 261 VAL A O 1
ATOM 1954 N N . ILE A 1 262 ? -3.934 -8.596 8.956 1.00 94.88 262 ILE A N 1
ATOM 1955 C CA . ILE A 1 262 ? -3.481 -7.799 10.096 1.00 94.88 262 ILE A CA 1
ATOM 1956 C C . ILE A 1 262 ? -4.249 -8.239 11.338 1.00 94.88 262 ILE A C 1
ATOM 1958 O O . ILE A 1 262 ? -5.470 -8.101 11.399 1.00 94.88 262 ILE A O 1
ATOM 1962 N N . LEU A 1 263 ? -3.526 -8.744 12.333 1.00 95.81 263 LEU A N 1
ATOM 1963 C CA . LEU A 1 263 ? -4.035 -8.945 13.681 1.00 95.81 263 LEU A CA 1
ATOM 1964 C C . LEU A 1 263 ? -3.969 -7.620 14.436 1.00 95.81 263 LEU A C 1
ATOM 1966 O O . LEU A 1 263 ? -2.955 -6.921 14.406 1.00 95.81 263 LEU A O 1
ATOM 1970 N N . ILE A 1 264 ? -5.057 -7.290 15.116 1.00 93.62 264 ILE A N 1
ATOM 1971 C CA . ILE A 1 264 ? -5.222 -6.051 15.861 1.00 93.62 264 ILE A CA 1
ATOM 1972 C C . ILE A 1 264 ? -5.567 -6.417 17.294 1.00 93.62 264 ILE A C 1
ATOM 1974 O O . ILE A 1 264 ? -6.510 -7.170 17.537 1.00 93.62 264 ILE A O 1
ATOM 1978 N N . SER A 1 265 ? -4.837 -5.848 18.241 1.00 92.94 265 SER A N 1
ATOM 1979 C CA . SER A 1 265 ? -5.099 -5.992 19.668 1.00 92.94 265 SER A CA 1
ATOM 1980 C C . SER A 1 265 ? -5.115 -4.626 20.328 1.00 92.94 265 SER A C 1
ATOM 1982 O O . SER A 1 265 ? -4.277 -3.779 20.026 1.00 92.94 265 SER A O 1
ATOM 1984 N N . GLY A 1 266 ? -6.048 -4.412 21.246 1.00 89.38 266 GLY A N 1
ATOM 1985 C CA . GLY A 1 266 ? -6.099 -3.208 22.058 1.00 89.38 266 GLY A CA 1
ATOM 1986 C C . GLY A 1 266 ? -6.225 -3.511 23.541 1.00 89.38 266 GLY A C 1
ATOM 1987 O O . GLY A 1 266 ? -6.606 -4.610 23.940 1.00 89.38 266 GLY A O 1
ATOM 1988 N N . GLN A 1 267 ? -5.917 -2.505 24.351 1.00 90.19 267 GLN A N 1
ATOM 1989 C CA . GLN A 1 267 ? -6.142 -2.497 25.790 1.00 90.19 267 GLN A CA 1
ATOM 1990 C C . GLN A 1 267 ? -6.773 -1.163 26.174 1.00 90.19 267 GLN A C 1
ATOM 1992 O O . GLN A 1 267 ? -6.229 -0.097 25.877 1.00 90.19 267 GLN A O 1
ATOM 1997 N N . ASN A 1 268 ? -7.941 -1.230 26.804 1.00 85.00 268 ASN A N 1
ATOM 1998 C CA . ASN A 1 268 ? -8.675 -0.070 27.286 1.00 85.00 268 ASN A CA 1
ATOM 1999 C C . ASN A 1 268 ? -8.478 0.070 28.796 1.00 85.00 268 ASN A C 1
ATOM 2001 O O . ASN A 1 268 ? -8.826 -0.834 29.552 1.00 85.00 268 ASN A O 1
ATOM 2005 N N . TYR A 1 269 ? -8.004 1.231 29.235 1.00 83.25 269 TYR A N 1
ATOM 2006 C CA . TYR A 1 269 ? -7.844 1.565 30.648 1.00 83.25 269 TYR A CA 1
ATOM 2007 C C . TYR A 1 269 ? -8.691 2.782 31.022 1.00 83.25 269 TYR A C 1
ATOM 2009 O O . TYR A 1 269 ? -9.129 3.546 30.155 1.00 83.25 269 TYR A O 1
ATOM 2017 N N . LEU A 1 270 ? -8.893 2.976 32.331 1.00 82.06 270 LEU A N 1
ATOM 2018 C CA . LEU A 1 270 ? -9.503 4.181 32.909 1.00 82.06 270 LEU A CA 1
ATOM 2019 C C . LEU A 1 270 ? -10.851 4.540 32.252 1.00 82.06 270 LEU A C 1
ATOM 2021 O O . LEU A 1 270 ? -11.028 5.656 31.769 1.00 82.06 270 LEU A O 1
ATOM 2025 N N . ASN A 1 271 ? -11.780 3.579 32.169 1.00 77.44 271 ASN A N 1
ATOM 2026 C CA . ASN A 1 271 ? -13.063 3.727 31.462 1.00 77.44 271 ASN A CA 1
ATOM 2027 C C . ASN A 1 271 ? -12.903 4.236 30.018 1.00 77.44 271 ASN A C 1
ATOM 2029 O O . ASN A 1 271 ? -13.567 5.175 29.590 1.00 77.44 271 ASN A O 1
ATOM 2033 N N . HIS A 1 272 ? -11.995 3.617 29.261 1.00 74.38 272 HIS A N 1
ATOM 2034 C CA . HIS A 1 272 ? -11.692 3.948 27.865 1.00 74.38 272 HIS A CA 1
ATOM 2035 C C . HIS A 1 272 ? -11.052 5.322 27.620 1.00 74.38 272 HIS A C 1
ATOM 2037 O O . HIS A 1 272 ? -11.000 5.748 26.463 1.00 74.38 272 HIS A O 1
ATOM 2043 N N . ARG A 1 273 ? -10.551 6.000 28.661 1.00 78.50 273 ARG A N 1
ATOM 2044 C CA . ARG A 1 273 ? -9.812 7.264 28.511 1.00 78.50 273 ARG A CA 1
ATOM 2045 C C . ARG A 1 273 ? -8.412 7.071 27.966 1.00 78.50 273 ARG A C 1
ATOM 2047 O O . ARG A 1 273 ? -7.918 7.944 27.269 1.00 78.50 273 ARG A O 1
ATOM 2054 N N . LEU A 1 274 ? -7.787 5.947 28.287 1.00 83.06 274 LEU A N 1
ATOM 2055 C CA . LEU A 1 274 ? -6.483 5.578 27.763 1.00 83.06 274 LEU A CA 1
ATOM 2056 C C . LEU A 1 274 ? -6.646 4.301 26.956 1.00 83.06 274 LEU A C 1
ATOM 2058 O O . LEU A 1 274 ? -7.172 3.309 27.469 1.00 83.06 274 LEU A O 1
ATOM 2062 N N . ARG A 1 275 ? -6.192 4.317 25.706 1.00 85.19 275 ARG A N 1
ATOM 2063 C CA . ARG A 1 275 ? -6.206 3.126 24.863 1.00 85.19 275 ARG A CA 1
ATOM 2064 C C . ARG A 1 275 ? -4.865 2.890 24.234 1.00 85.19 275 ARG A C 1
ATOM 2066 O O . ARG A 1 275 ? -4.346 3.755 23.539 1.00 85.19 275 ARG A O 1
ATOM 2073 N N . LEU A 1 276 ? -4.360 1.688 24.430 1.00 88.62 276 LEU A N 1
ATOM 2074 C CA . LEU A 1 276 ? -3.221 1.181 23.694 1.00 88.62 276 LEU A CA 1
ATOM 2075 C C . LEU A 1 276 ? -3.738 0.293 22.567 1.00 88.62 276 LEU A C 1
ATOM 2077 O O . LEU A 1 276 ? -4.610 -0.543 22.794 1.00 88.62 276 LEU A O 1
ATOM 2081 N N . VAL A 1 277 ? -3.197 0.459 21.368 1.00 89.94 277 VAL A N 1
ATOM 2082 C CA . VAL A 1 277 ? -3.517 -0.363 20.199 1.00 89.94 277 VAL A CA 1
ATOM 2083 C C . VAL A 1 277 ? -2.220 -0.855 19.578 1.00 89.94 277 VAL A C 1
ATOM 2085 O O . VAL A 1 277 ? -1.242 -0.113 19.513 1.00 89.94 277 VAL A O 1
ATOM 2088 N N . GLN A 1 278 ? -2.203 -2.110 19.149 1.00 92.75 278 GLN A N 1
ATOM 2089 C CA . GLN A 1 278 ? -1.067 -2.773 18.526 1.00 92.75 278 GLN A CA 1
ATOM 2090 C C . GLN A 1 278 ? -1.541 -3.593 17.331 1.00 92.75 278 GLN A C 1
ATOM 2092 O O . GLN A 1 278 ? -2.571 -4.270 17.394 1.00 92.75 278 GLN A O 1
ATOM 2097 N N . ASN A 1 279 ? -0.755 -3.560 16.261 1.00 93.38 279 ASN A N 1
ATOM 2098 C CA . ASN A 1 279 ? -1.047 -4.239 15.014 1.00 93.38 279 ASN A CA 1
ATOM 2099 C C . ASN A 1 279 ? 0.165 -5.051 14.592 1.00 93.38 279 ASN A C 1
ATOM 2101 O O . ASN A 1 279 ? 1.273 -4.517 14.512 1.00 93.38 279 ASN A O 1
ATOM 2105 N N . ILE A 1 280 ? -0.078 -6.309 14.246 1.00 95.12 280 ILE A N 1
ATOM 2106 C CA . ILE A 1 280 ? 0.903 -7.191 13.624 1.00 95.12 280 ILE A CA 1
ATOM 2107 C C . ILE A 1 280 ? 0.289 -7.665 12.318 1.00 95.12 280 ILE A C 1
ATOM 2109 O O . ILE A 1 280 ? -0.754 -8.318 12.315 1.00 95.12 280 ILE A O 1
ATOM 2113 N N . GLY A 1 281 ? 0.904 -7.306 11.200 1.00 93.25 281 GLY A N 1
ATOM 2114 C CA . GLY A 1 281 ? 0.380 -7.617 9.880 1.00 93.25 281 GLY A CA 1
ATOM 2115 C C . GLY A 1 281 ? 1.426 -8.179 8.944 1.00 93.25 281 GLY A C 1
ATOM 2116 O O . GLY A 1 281 ? 2.606 -7.868 9.053 1.00 93.25 281 GLY A O 1
ATOM 2117 N N . TYR A 1 282 ? 0.968 -8.979 7.993 1.00 92.94 282 TYR A N 1
ATOM 2118 C CA . TYR A 1 282 ? 1.767 -9.447 6.875 1.00 92.94 282 TYR A CA 1
ATOM 2119 C C . TYR A 1 282 ? 1.063 -9.076 5.578 1.00 92.94 282 TYR A C 1
ATOM 2121 O O . TYR A 1 282 ? -0.115 -9.395 5.397 1.00 92.94 282 TYR A O 1
ATOM 2129 N N . ILE A 1 283 ? 1.776 -8.405 4.679 1.00 90.31 283 ILE A N 1
ATOM 2130 C CA . ILE A 1 283 ? 1.293 -8.051 3.348 1.00 90.31 283 ILE A CA 1
ATOM 2131 C C . ILE A 1 283 ? 2.188 -8.739 2.332 1.00 90.31 283 ILE A C 1
ATOM 2133 O O . ILE A 1 283 ? 3.377 -8.442 2.221 1.00 90.31 283 ILE A O 1
ATOM 2137 N N . ARG A 1 284 ? 1.585 -9.652 1.576 1.00 90.19 284 ARG A N 1
ATOM 2138 C CA . ARG A 1 284 ? 2.202 -10.271 0.416 1.00 90.19 284 ARG A CA 1
ATOM 2139 C C . ARG A 1 284 ? 2.036 -9.359 -0.787 1.00 90.19 284 ARG A C 1
ATOM 2141 O O . ARG A 1 284 ? 0.907 -9.107 -1.222 1.00 90.19 284 ARG A O 1
ATOM 2148 N N . PHE A 1 285 ? 3.147 -8.905 -1.343 1.00 84.69 285 PHE A N 1
ATOM 2149 C CA . PHE A 1 285 ? 3.128 -8.060 -2.522 1.00 84.69 285 PHE A CA 1
ATOM 2150 C C . PHE A 1 285 ? 3.101 -8.903 -3.791 1.00 84.69 285 PHE A C 1
ATOM 2152 O O . PHE A 1 285 ? 3.815 -9.894 -3.938 1.00 84.69 285 PHE A O 1
ATOM 2159 N N . GLY A 1 286 ? 2.232 -8.521 -4.723 1.00 84.50 286 GLY A N 1
ATOM 2160 C CA . GLY A 1 286 ? 2.211 -9.135 -6.037 1.00 84.50 286 GLY A CA 1
ATOM 2161 C C . GLY A 1 286 ? 3.359 -8.619 -6.898 1.00 84.50 286 GLY A C 1
ATOM 2162 O O . GLY A 1 286 ? 3.740 -7.448 -6.815 1.00 84.50 286 GLY A O 1
ATOM 2163 N N . ASP A 1 287 ? 3.839 -9.466 -7.803 1.00 82.06 287 ASP A N 1
ATOM 2164 C CA . ASP A 1 287 ? 4.853 -9.078 -8.779 1.00 82.06 287 ASP A CA 1
ATOM 2165 C C . ASP A 1 287 ? 4.220 -8.564 -10.079 1.00 82.06 287 ASP A C 1
ATOM 2167 O O . ASP A 1 287 ? 3.334 -9.233 -10.632 1.00 82.06 287 ASP A O 1
ATOM 2171 N N . PRO A 1 288 ? 4.680 -7.427 -10.631 1.00 80.44 288 PRO A N 1
ATOM 2172 C CA . PRO A 1 288 ? 4.250 -6.986 -11.949 1.00 80.44 288 PRO A CA 1
ATOM 2173 C C . PRO A 1 288 ? 4.740 -7.954 -13.028 1.00 80.44 288 PRO A C 1
ATOM 2175 O O . PRO A 1 288 ? 5.906 -8.362 -13.052 1.00 80.44 288 PRO A O 1
ATOM 2178 N N . LYS A 1 289 ? 3.842 -8.306 -13.952 1.00 82.44 289 LYS A N 1
ATOM 2179 C CA . LYS A 1 289 ? 4.120 -9.229 -15.058 1.00 82.44 289 LYS A CA 1
ATOM 2180 C C . LYS A 1 289 ? 3.716 -8.625 -16.395 1.00 82.44 289 LYS A C 1
ATOM 2182 O O . LYS A 1 289 ? 2.685 -7.964 -16.485 1.00 82.44 289 LYS A O 1
ATOM 2187 N N . LEU A 1 290 ? 4.483 -8.932 -17.435 1.00 79.12 290 LEU A N 1
ATOM 2188 C CA . LEU A 1 290 ? 4.139 -8.656 -18.828 1.00 79.12 290 LEU A CA 1
ATOM 2189 C C . LEU A 1 290 ? 4.157 -9.966 -19.609 1.00 79.12 290 LEU A C 1
ATOM 2191 O O . LEU A 1 290 ? 5.162 -10.667 -19.586 1.00 79.12 290 LEU A O 1
ATOM 2195 N N . SER A 1 291 ? 3.054 -10.321 -20.269 1.00 82.56 291 SER A N 1
ATOM 2196 C CA . SER A 1 291 ? 2.954 -11.563 -21.058 1.00 82.56 291 SER A CA 1
ATOM 2197 C C . SER A 1 291 ? 3.396 -12.819 -20.281 1.00 82.56 291 SER A C 1
ATOM 2199 O O . SER A 1 291 ? 4.100 -13.678 -20.798 1.00 82.56 291 SER A O 1
ATOM 2201 N N . GLY A 1 292 ? 3.033 -12.897 -18.994 1.00 77.88 292 GLY A N 1
ATOM 2202 C CA . GLY A 1 292 ? 3.414 -13.994 -18.089 1.00 77.88 292 GLY A CA 1
ATOM 2203 C C . GLY A 1 292 ? 4.822 -13.889 -17.486 1.00 77.88 292 GLY A C 1
ATOM 2204 O O . GLY A 1 292 ? 5.145 -14.632 -16.560 1.00 77.88 292 GLY A O 1
ATOM 2205 N N . VAL A 1 293 ? 5.633 -12.935 -17.939 1.00 76.31 293 VAL A N 1
ATOM 2206 C CA . VAL A 1 293 ? 7.027 -12.743 -17.536 1.00 76.31 293 VAL A CA 1
ATOM 2207 C C . VAL A 1 293 ? 7.122 -11.762 -16.364 1.00 76.31 293 VAL A C 1
ATOM 2209 O O . VAL A 1 293 ? 6.617 -10.643 -16.449 1.00 76.31 293 VAL A O 1
ATOM 2212 N N . LYS A 1 294 ? 7.765 -12.169 -15.258 1.00 77.31 294 LYS A N 1
ATOM 2213 C CA . LYS A 1 294 ? 7.959 -11.328 -14.061 1.00 77.31 294 LYS A CA 1
ATOM 2214 C C . LYS A 1 294 ? 8.924 -10.171 -14.347 1.00 77.31 294 LYS A C 1
ATOM 2216 O O . LYS A 1 294 ? 10.067 -10.413 -14.721 1.00 77.31 294 LYS A O 1
ATOM 2221 N N . LEU A 1 295 ? 8.488 -8.930 -14.131 1.00 73.81 295 LEU A N 1
ATOM 2222 C CA . LEU A 1 295 ? 9.283 -7.721 -14.391 1.00 73.81 295 LEU A CA 1
ATOM 2223 C C . LEU A 1 295 ? 10.077 -7.238 -13.176 1.00 73.81 295 LEU A C 1
ATOM 2225 O O . LEU A 1 295 ? 11.204 -6.780 -13.326 1.00 73.81 295 LEU A O 1
ATOM 2229 N N . LEU A 1 296 ? 9.485 -7.331 -11.988 1.00 73.62 296 LEU A N 1
ATOM 2230 C CA . LEU A 1 296 ? 10.111 -6.987 -10.716 1.00 73.62 296 LEU A CA 1
ATOM 2231 C C . LEU A 1 296 ? 9.685 -8.016 -9.671 1.00 73.62 296 LEU A C 1
ATOM 2233 O O . LEU A 1 296 ? 8.554 -8.491 -9.713 1.00 73.62 296 LEU A O 1
ATOM 2237 N N . ASP A 1 297 ? 10.594 -8.330 -8.755 1.00 72.38 297 ASP A N 1
ATOM 2238 C CA . ASP A 1 297 ? 10.311 -9.105 -7.549 1.00 72.38 297 ASP A CA 1
ATOM 2239 C C . ASP A 1 297 ? 10.102 -8.132 -6.382 1.00 72.38 297 ASP A C 1
ATOM 2241 O O . ASP A 1 297 ? 11.025 -7.389 -6.019 1.00 72.38 297 ASP A O 1
ATOM 2245 N N . ARG A 1 298 ? 8.875 -8.049 -5.859 1.00 77.06 298 ARG A N 1
ATOM 2246 C CA . ARG A 1 298 ? 8.538 -7.144 -4.747 1.00 77.06 298 ARG A CA 1
ATOM 2247 C C . ARG A 1 298 ? 8.673 -7.893 -3.425 1.00 77.06 298 ARG A C 1
ATOM 2249 O O . ARG A 1 298 ? 8.153 -8.992 -3.278 1.00 77.06 298 ARG A O 1
ATOM 2256 N N . ARG A 1 299 ? 9.394 -7.303 -2.464 1.00 75.56 299 ARG A N 1
ATOM 2257 C CA . ARG A 1 299 ? 9.544 -7.887 -1.122 1.00 75.56 299 ARG A CA 1
ATOM 2258 C C . ARG A 1 299 ? 8.257 -7.701 -0.345 1.00 75.56 299 ARG A C 1
ATOM 2260 O O . ARG A 1 299 ? 7.818 -6.563 -0.240 1.00 75.56 299 ARG A O 1
ATOM 2267 N N . ASP A 1 300 ? 7.751 -8.779 0.241 1.00 83.38 300 ASP A N 1
ATOM 2268 C CA . ASP A 1 300 ? 6.659 -8.767 1.216 1.00 83.38 300 ASP A CA 1
ATOM 2269 C C . ASP A 1 300 ? 6.975 -7.868 2.427 1.00 83.38 300 ASP A C 1
ATOM 2271 O O . ASP A 1 300 ? 8.138 -7.618 2.754 1.00 83.38 300 ASP A O 1
ATOM 2275 N N . GLN A 1 301 ? 5.931 -7.394 3.109 1.00 83.62 301 GLN A N 1
ATOM 2276 C CA . GLN A 1 301 ? 6.042 -6.464 4.233 1.00 83.62 301 GLN A CA 1
ATOM 2277 C C . GLN A 1 301 ? 5.477 -7.062 5.519 1.00 83.62 301 GLN A C 1
ATOM 2279 O O . GLN A 1 301 ? 4.339 -7.531 5.566 1.00 83.62 301 GLN A O 1
ATOM 2284 N N . LEU A 1 302 ? 6.273 -6.961 6.585 1.00 88.94 302 LEU A N 1
ATOM 2285 C CA . LEU A 1 302 ? 5.821 -7.127 7.960 1.00 88.94 302 LEU A CA 1
ATOM 2286 C C . LEU A 1 302 ? 5.462 -5.747 8.522 1.00 88.94 302 LEU A C 1
ATOM 2288 O O . LEU A 1 302 ? 6.291 -4.840 8.538 1.00 88.94 302 LEU A O 1
ATOM 2292 N N . LEU A 1 303 ? 4.224 -5.596 8.976 1.00 86.81 303 LEU A N 1
ATOM 2293 C CA . LEU A 1 303 ? 3.693 -4.373 9.560 1.00 86.81 303 LEU A CA 1
ATOM 2294 C C . LEU A 1 303 ? 3.645 -4.520 11.078 1.00 86.81 303 LEU A C 1
ATOM 2296 O O . LEU A 1 303 ? 3.009 -5.439 11.591 1.00 86.81 303 LEU A O 1
ATOM 2300 N N . LEU A 1 304 ? 4.289 -3.590 11.778 1.00 90.75 304 LEU A N 1
ATOM 2301 C CA . LEU A 1 304 ? 4.289 -3.493 13.234 1.00 90.75 304 LEU A CA 1
ATOM 2302 C C . LEU A 1 304 ? 3.933 -2.059 13.610 1.00 90.75 304 LEU A C 1
ATOM 2304 O O . LEU A 1 304 ? 4.773 -1.167 13.510 1.00 90.75 304 LEU A O 1
ATOM 2308 N N . ASN A 1 305 ? 2.689 -1.838 14.029 1.00 88.88 305 ASN A N 1
ATOM 2309 C CA . ASN A 1 305 ? 2.224 -0.512 14.431 1.00 88.88 305 ASN A CA 1
ATOM 2310 C C . ASN A 1 305 ? 1.760 -0.550 15.883 1.00 88.88 305 ASN A C 1
ATOM 2312 O O . ASN A 1 305 ? 1.163 -1.528 16.328 1.00 88.88 305 ASN A O 1
ATOM 2316 N N . ALA A 1 306 ? 1.992 0.538 16.607 1.00 90.31 306 ALA A N 1
ATOM 2317 C CA . ALA A 1 306 ? 1.416 0.764 17.920 1.00 90.31 306 ALA A CA 1
ATOM 2318 C C . ALA A 1 306 ? 0.862 2.189 17.988 1.00 90.31 306 ALA A C 1
ATOM 2320 O O . ALA A 1 306 ? 1.345 3.089 17.301 1.00 90.31 306 ALA A O 1
ATOM 2321 N N . GLY A 1 307 ? -0.178 2.390 18.785 1.00 85.12 307 GLY A N 1
ATOM 2322 C CA . GLY A 1 307 ? -0.830 3.680 18.957 1.00 85.12 307 GLY A CA 1
ATOM 2323 C C . GLY A 1 307 ? -1.349 3.854 20.374 1.00 85.12 307 GLY A C 1
ATOM 2324 O O . GLY A 1 307 ? -1.744 2.884 21.020 1.00 85.12 307 GLY A O 1
ATOM 2325 N N . LEU A 1 308 ? -1.347 5.100 20.837 1.00 85.94 308 LEU A N 1
ATOM 2326 C CA . LEU A 1 308 ? -1.922 5.509 22.110 1.00 85.94 308 LEU A CA 1
ATOM 2327 C C . LEU A 1 308 ? -3.004 6.556 21.841 1.00 85.94 308 LEU A C 1
ATOM 2329 O O . LEU A 1 308 ? -2.723 7.592 21.243 1.00 85.94 308 LEU A O 1
ATOM 2333 N N . GLU A 1 309 ? -4.225 6.295 22.293 1.00 79.75 309 GLU A N 1
ATOM 2334 C CA . GLU A 1 309 ? -5.318 7.267 22.284 1.00 79.75 309 GLU A CA 1
ATOM 2335 C C . GLU A 1 309 ? -5.579 7.739 23.714 1.00 79.75 309 GLU A C 1
ATOM 2337 O O . GLU A 1 309 ? -5.703 6.927 24.636 1.00 79.75 309 GLU A O 1
ATOM 2342 N N . ILE A 1 310 ? -5.690 9.056 23.887 1.00 81.06 310 ILE A N 1
ATOM 2343 C CA . ILE A 1 310 ? -6.066 9.684 25.153 1.00 81.06 310 ILE A CA 1
ATOM 2344 C C . ILE A 1 310 ? -7.325 10.507 24.902 1.00 81.06 310 ILE A C 1
ATOM 2346 O O . ILE A 1 310 ? -7.294 11.481 24.152 1.00 81.06 310 ILE A O 1
ATOM 2350 N N . ALA A 1 311 ? -8.436 10.116 25.521 1.00 71.88 311 ALA A N 1
ATOM 2351 C CA . ALA A 1 311 ? -9.652 10.914 25.512 1.00 71.88 311 ALA A CA 1
ATOM 2352 C C . ALA A 1 311 ? -9.581 11.944 26.656 1.00 71.88 311 ALA A C 1
ATOM 2354 O O . ALA A 1 311 ? -9.402 11.544 27.814 1.00 71.88 311 ALA A O 1
ATOM 2355 N N . PRO A 1 312 ? -9.712 13.254 26.371 1.00 66.69 312 PRO A N 1
ATOM 2356 C CA . PRO A 1 312 ? -9.721 14.274 27.411 1.00 66.69 312 PRO A CA 1
ATOM 2357 C C . PRO A 1 312 ? -10.898 14.056 28.370 1.00 66.69 312 PRO A C 1
ATOM 2359 O O . PRO A 1 312 ? -11.967 13.582 27.978 1.00 66.69 312 PRO A O 1
ATOM 2362 N N . ALA A 1 313 ? -10.692 14.388 29.646 1.00 61.00 313 ALA A N 1
ATOM 2363 C CA . ALA A 1 313 ? -11.764 14.350 30.629 1.00 61.00 313 ALA A CA 1
ATOM 2364 C C . ALA A 1 313 ? -12.845 15.364 30.234 1.00 61.00 313 ALA A C 1
ATOM 2366 O O . ALA A 1 313 ? -12.538 16.528 29.988 1.00 61.00 313 ALA A O 1
ATOM 2367 N N . GLN A 1 314 ? -14.098 14.920 30.174 1.00 56.88 314 GLN A N 1
ATOM 2368 C CA . GLN A 1 314 ? -15.229 15.840 30.150 1.00 56.88 314 GLN A CA 1
ATOM 2369 C C . GLN A 1 314 ? -15.330 16.460 31.548 1.00 56.88 314 GLN A C 1
ATOM 2371 O O . GLN A 1 314 ? -15.383 15.719 32.535 1.00 56.88 314 GLN A O 1
ATOM 2376 N N . TRP A 1 315 ? -15.243 17.787 31.617 1.00 44.84 315 TRP A N 1
ATOM 2377 C CA . TRP A 1 315 ? -15.570 18.578 32.802 1.00 44.84 315 TRP A CA 1
ATOM 2378 C C . TRP A 1 315 ? -17.023 19.025 32.707 1.00 44.84 315 TRP A C 1
ATOM 2380 O O . TRP A 1 315 ? -17.447 19.352 31.573 1.00 44.84 315 TRP A O 1
#

Foldseek 3Di:
DDDDDVVVVVVVVVVVVVVVVVVVLPPQDDDDDDPDVLPDFQQEQVQSWATDYHPFHALADDAASDKDKDWHWDWDFADDQRKIKIWIKIKMKHHNHRFKIKMKIWRQKIKIFGPRLLRALLQVQQAQCVVQPNDSCSSQNFFCDQPDQAAGSCRPCSDVAKDHDAGDPVVPDPGPPCPDVRNAPQALASFHWHQPDPVPGIDTDRMAMGIAKMKIKMKGWPDNSQDQKTKIKMKMKIGFPDQDPVCSNNRRGQSFIKIKMKIKIKGAPDSNQKMKIWIWMKMGTGFRDDPSGGHMRHDIDTDIDMDIHGDDDDD

Radius of gyration: 22.47 Å; chains: 1; bounding box: 65×54×63 Å

Sequence (315 aa):
MVARSPARAHVRALILLCVSLGSLGKSFAQQPRPIEPANQTTSTTTGGTSTGLFLTLSGRTLRRGEYTFSASWSNFDRDPGDLDINQIPVSFTLGLTNRLELFVTANVFQQVTSRQPFALSGYQFHGVRKAFGGDPFVAFGSPVGGRKTAAAFFPLSGARLGGILPPPGSFFGPALLADRPSFVNEWPFFGPATFLSRELGFDLQRSANGLGDVTVGLKAALTEPSGTFPIALAALLRLPSARHLEALARGRSSGATDVGVILISGQNYLNHRLRLVQNIGYIRFGDPKLSGVKLLDRRDQLLLNAGLEIAPAQW